Protein 1VCD (pdb70)

Sequence (252 aa):
MELGAGGVVFNAKREVLLLRDRMGFWVFPKGHPEPGESLEEAAVREVWEETGVRAEVLLPLYPTRYVNPKGVEREVHWFLMRGEGAPRLEEGMTGAGWFSPEEARALLAFPEDLGLLEVALERLPLMELGAGGVVFNAKREVLLLRDRMGFWVFPKGHPEPGESLEEAAVREVWEETGVRAEVLLPLYPTRYVNPKGVEREVHWFLMRGEGAPRLEEGMTGAGWFSPEEARALLAFPEDLGLLEVALERLPL

InterPro domains:
  IPR000086 NUDIX hydrolase domain [PF00293] (4-108)
  IPR000086 NUDIX hydrolase domain [PS51462] (1-121)
  IPR015797 NUDIX hydrolase-like domain superfamily [SSF55811] (3-123)
  IPR020084 NUDIX hydrolase, conserved site [PS00893] (31-52)
  IPR020476 NUDIX hydrolase [PR00502] (26-40)
  IPR020476 NUDIX hydrolase [PR00502] (40-55)
  IPR051325 Nudix hydrolase domain-containing protein [PTHR21340] (2-120)

Structure (mmCIF, N/CA/C/O backbone):
data_1VCD
#
_entry.id   1VCD
#
_cell.length_a   49.559
_cell.length_b   52.324
_cell.length_c   114.009
_cell.angle_alpha   90.00
_cell.angle_beta   90.00
_cell.angle_gamma   90.00
#
_symmetry.space_group_name_H-M   'P 21 21 21'
#
loop_
_entity.id
_entity.type
_entity.pdbx_description
1 polymer Ndx1
2 non-polymer 'SULFATE ION'
3 non-polymer GLYCEROL
4 water water
#
loop_
_atom_site.group_PDB
_atom_site.id
_atom_site.type_symbol
_atom_site.label_atom_id
_atom_site.label_alt_id
_atom_site.label_comp_id
_atom_site.label_asym_id
_atom_site.label_entity_id
_atom_site.label_seq_id
_atom_site.pdbx_PDB_ins_code
_atom_site.Cartn_x
_atom_site.Cartn_y
_atom_site.Cartn_z
_atom_site.occupancy
_atom_site.B_iso_or_equiv
_atom_site.auth_seq_id
_atom_site.auth_comp_id
_atom_site.auth_asym_id
_atom_site.auth_atom_id
_atom_site.pdbx_PDB_model_num
ATOM 1 N N . MET A 1 1 ? 56.809 54.570 81.532 1.00 47.38 1 MET A N 1
ATOM 2 C CA . MET A 1 1 ? 56.010 54.027 80.384 1.00 46.69 1 MET A CA 1
ATOM 3 C C . MET A 1 1 ? 54.931 55.040 79.998 1.00 44.23 1 MET A C 1
ATOM 4 O O . MET A 1 1 ? 54.478 55.820 80.832 1.00 44.58 1 MET A O 1
ATOM 9 N N . GLU A 1 2 ? 54.524 55.028 78.734 1.00 40.95 2 GLU A N 1
ATOM 10 C CA . GLU A 1 2 ? 53.498 55.951 78.254 1.00 37.66 2 GLU A CA 1
ATOM 11 C C . GLU A 1 2 ? 52.169 55.228 78.030 1.00 34.36 2 GLU A C 1
ATOM 12 O O . GLU A 1 2 ? 52.068 54.366 77.157 1.00 33.50 2 GLU A O 1
ATOM 18 N N . LEU A 1 3 ? 51.151 55.582 78.808 1.00 29.49 3 LEU A N 1
ATOM 19 C CA . LEU A 1 3 ? 49.847 54.945 78.665 1.00 26.20 3 LEU A CA 1
ATOM 20 C C . LEU A 1 3 ? 49.192 55.308 77.345 1.00 24.34 3 LEU A C 1
ATOM 21 O O . LEU A 1 3 ? 49.510 56.330 76.733 1.00 24.21 3 LEU A O 1
ATOM 26 N N . GLY A 1 4 ? 48.282 54.445 76.907 1.00 20.07 4 GLY A N 1
ATOM 27 C CA . GLY A 1 4 ? 47.544 54.678 75.681 1.00 17.66 4 GLY A CA 1
ATOM 28 C C . GLY A 1 4 ? 46.120 54.217 75.935 1.00 14.90 4 GLY A C 1
ATOM 29 O O . GLY A 1 4 ? 45.881 53.473 76.883 1.00 14.79 4 GLY A O 1
ATOM 30 N N . ALA A 1 5 ? 45.179 54.666 75.110 1.00 14.39 5 ALA A N 1
ATOM 31 C CA . ALA A 1 5 ? 43.778 54.281 75.253 1.00 15.56 5 ALA A CA 1
ATOM 32 C C . ALA A 1 5 ? 43.250 53.955 73.863 1.00 16.46 5 ALA A C 1
ATOM 33 O O . ALA A 1 5 ? 43.395 54.752 72.935 1.00 17.44 5 ALA A O 1
ATOM 35 N N . GLY A 1 6 ? 42.639 52.785 73.716 1.00 15.73 6 GLY A N 1
ATOM 36 C CA . GLY A 1 6 ? 42.127 52.409 72.412 1.00 16.93 6 GLY A CA 1
ATOM 37 C C . GLY A 1 6 ? 40.740 51.811 72.467 1.00 13.65 6 GLY A C 1
ATOM 38 O O . GLY A 1 6 ? 40.241 51.455 73.536 1.00 13.52 6 GLY A O 1
ATOM 39 N N . GLY A 1 7 ? 40.113 51.692 71.305 1.00 13.37 7 GLY A N 1
ATOM 40 C CA . GLY A 1 7 ? 38.782 51.134 71.287 1.00 14.01 7 GLY A CA 1
ATOM 41 C C . GLY A 1 7 ? 38.486 50.068 70.252 1.00 13.25 7 GLY A C 1
ATOM 42 O O . GLY A 1 7 ? 38.923 50.142 69.098 1.00 14.21 7 GLY A O 1
ATOM 43 N N . VAL A 1 8 ? 37.762 49.046 70.690 1.00 12.84 8 VAL A N 1
ATOM 44 C CA . VAL A 1 8 ? 37.304 47.993 69.787 1.00 12.72 8 VAL A CA 1
ATOM 45 C C . VAL A 1 8 ? 35.832 48.395 69.729 1.00 14.49 8 VAL A C 1
ATOM 46 O O . VAL A 1 8 ? 35.040 48.098 70.641 1.00 14.50 8 VAL A O 1
ATOM 50 N N . VAL A 1 9 ? 35.497 49.116 68.665 1.00 13.84 9 VAL A N 1
ATOM 51 C CA . VAL A 1 9 ? 34.167 49.674 68.461 1.00 14.32 9 VAL A CA 1
ATOM 52 C C . VAL A 1 9 ? 33.263 48.832 67.573 1.00 13.75 9 VAL A C 1
ATOM 53 O O . VAL A 1 9 ? 33.643 48.487 66.458 1.00 13.16 9 VAL A O 1
ATOM 57 N N . PHE A 1 10 ? 32.066 48.524 68.072 1.00 15.14 10 PHE A N 1
ATOM 58 C CA . PHE A 1 10 ? 31.082 47.733 67.317 1.00 15.17 10 PHE A CA 1
ATOM 59 C C . PHE A 1 10 ? 29.793 48.527 67.093 1.00 16.88 10 PHE A C 1
ATOM 60 O O . PHE A 1 10 ? 29.373 49.292 67.968 1.00 15.14 10 PHE A O 1
ATOM 68 N N . ASN A 1 11 ? 29.158 48.334 65.938 1.00 16.38 11 ASN A N 1
ATOM 69 C CA . ASN A 1 11 ? 27.895 49.017 65.683 1.00 18.70 11 ASN A CA 1
ATOM 70 C C . ASN A 1 11 ? 26.732 48.071 65.993 1.00 19.75 11 ASN A C 1
ATOM 71 O O . ASN A 1 11 ? 26.942 46.963 66.498 1.00 18.82 11 ASN A O 1
ATOM 76 N N . ALA A 1 12 ? 25.511 48.506 65.707 1.00 21.15 12 ALA A N 1
ATOM 77 C CA . ALA A 1 12 ? 24.327 47.698 65.992 1.00 24.36 12 ALA A CA 1
ATOM 78 C C . ALA A 1 12 ? 24.228 46.408 65.183 1.00 25.55 12 ALA A C 1
ATOM 79 O O . ALA A 1 12 ? 23.458 45.511 65.533 1.00 27.54 12 ALA A O 1
ATOM 81 N N . LYS A 1 13 ? 25.007 46.308 64.111 1.00 23.88 13 LYS A N 1
ATOM 82 C CA . LYS A 1 13 ? 24.989 45.118 63.262 1.00 24.95 13 LYS A CA 1
ATOM 83 C C . LYS A 1 13 ? 26.113 44.162 63.656 1.00 23.88 13 LYS A C 1
ATOM 84 O O . LYS A 1 13 ? 26.419 43.200 62.949 1.00 24.28 13 LYS A O 1
ATOM 90 N N . ARG A 1 14 ? 26.722 44.443 64.802 1.00 22.78 14 ARG A N 1
ATOM 91 C CA . ARG A 1 14 ? 27.810 43.645 65.337 1.00 21.04 14 ARG A CA 1
ATOM 92 C C . ARG A 1 14 ? 29.024 43.617 64.403 1.00 20.07 14 ARG A C 1
ATOM 93 O O . ARG A 1 14 ? 29.682 42.590 64.242 1.00 20.05 14 ARG A O 1
ATOM 101 N N . GLU A 1 15 ? 29.306 44.761 63.786 1.00 16.80 15 GLU A N 1
ATOM 102 C CA . GLU A 1 15 ? 30.460 44.911 62.902 1.00 14.45 15 GLU A CA 1
ATOM 103 C C . GLU A 1 15 ? 31.480 45.767 63.657 1.00 14.35 15 GLU A C 1
ATOM 104 O O . GLU A 1 15 ? 31.095 46.649 64.427 1.00 14.76 15 GLU A O 1
ATOM 110 N N . VAL A 1 16 ? 32.765 45.503 63.438 1.00 13.40 16 VAL A N 1
ATOM 111 C CA . VAL A 1 16 ? 33.826 46.237 64.130 1.00 14.38 16 VAL A CA 1
ATOM 112 C C . VAL A 1 16 ? 34.494 47.305 63.253 1.00 13.88 16 VAL A C 1
ATOM 113 O O . VAL A 1 16 ? 34.636 47.139 62.042 1.00 14.07 16 VAL A O 1
ATOM 117 N N . LEU A 1 17 ? 34.902 48.400 63.893 1.00 13.67 17 LEU A N 1
ATOM 118 C CA . LEU A 1 17 ? 35.541 49.530 63.225 1.00 14.50 17 LEU A CA 1
ATOM 119 C C . LEU A 1 17 ? 37.053 49.376 63.106 1.00 13.88 17 LEU A C 1
ATOM 120 O O . LEU A 1 17 ? 37.751 49.296 64.114 1.00 15.03 17 LEU A O 1
ATOM 125 N N . LEU A 1 18 ? 37.558 49.329 61.874 1.00 12.85 18 LEU A N 1
ATOM 126 C CA . LEU A 1 18 ? 38.997 49.203 61.649 1.00 14.75 18 LEU A CA 1
ATOM 127 C C . LEU A 1 18 ? 39.507 50.329 60.764 1.00 15.54 18 LEU A C 1
ATOM 128 O O . LEU A 1 18 ? 38.760 50.887 59.954 1.00 15.39 18 LEU A O 1
ATOM 133 N N . LEU A 1 19 ? 40.785 50.654 60.930 1.00 16.21 19 LEU A N 1
ATOM 134 C CA . LEU A 1 19 ? 41.442 51.689 60.139 1.00 17.65 19 LEU A CA 1
ATOM 135 C C . LEU A 1 19 ? 42.708 51.094 59.535 1.00 17.77 19 LEU A C 1
ATOM 136 O O . LEU A 1 19 ? 43.292 50.171 60.091 1.00 18.29 19 LEU A O 1
ATOM 141 N N . ARG A 1 20 ? 43.138 51.633 58.401 1.00 18.03 20 ARG A N 1
ATOM 142 C CA . ARG A 1 20 ? 44.351 51.155 57.746 1.00 19.18 20 ARG A CA 1
ATOM 143 C C . ARG A 1 20 ? 45.362 52.296 57.845 1.00 21.67 20 ARG A C 1
ATOM 144 O O . ARG A 1 20 ? 45.108 53.386 57.337 1.00 22.55 20 ARG A O 1
ATOM 152 N N . ASP A 1 21 ? 46.496 52.055 58.499 1.00 24.12 21 ASP A N 1
ATOM 153 C CA . ASP A 1 21 ? 47.506 53.103 58.660 1.00 27.09 21 ASP A CA 1
ATOM 154 C C . ASP A 1 21 ? 48.299 53.420 57.396 1.00 28.13 21 ASP A C 1
ATOM 155 O O . ASP A 1 21 ? 48.082 52.822 56.342 1.00 27.75 21 ASP A O 1
ATOM 160 N N . ARG A 1 22 ? 49.217 54.375 57.509 1.00 30.55 22 ARG A N 1
ATOM 161 C CA . ARG A 1 22 ? 50.041 54.782 56.377 1.00 33.31 22 ARG A CA 1
ATOM 162 C C . ARG A 1 22 ? 50.875 53.619 55.847 1.00 33.20 22 ARG A C 1
ATOM 163 O O . ARG A 1 22 ? 51.278 53.616 54.682 1.00 34.21 22 ARG A O 1
ATOM 171 N N . MET A 1 23 ? 51.128 52.631 56.701 1.00 33.16 23 MET A N 1
ATOM 172 C CA . MET A 1 23 ? 51.910 51.468 56.304 1.00 32.87 23 MET A CA 1
ATOM 173 C C . MET A 1 23 ? 51.056 50.376 55.670 1.00 31.54 23 MET A C 1
ATOM 174 O O . MET A 1 23 ? 51.577 49.342 55.247 1.00 31.87 23 MET A O 1
ATOM 179 N N . GLY A 1 24 ? 49.746 50.599 55.614 1.00 29.03 24 GLY A N 1
ATOM 180 C CA . GLY A 1 24 ? 48.858 49.616 55.014 1.00 26.10 24 GLY A CA 1
ATOM 181 C C . GLY A 1 24 ? 48.406 48.511 55.952 1.00 24.25 24 GLY A C 1
ATOM 182 O O . GLY A 1 24 ? 47.951 47.457 55.501 1.00 24.89 24 GLY A O 1
ATOM 183 N N . PHE A 1 25 ? 48.529 48.740 57.256 1.00 23.64 25 PHE A N 1
ATOM 184 C CA . PHE A 1 25 ? 48.118 47.743 58.242 1.00 23.34 25 PHE A CA 1
ATOM 185 C C . PHE A 1 25 ? 46.761 48.080 58.861 1.00 20.46 25 PHE A C 1
ATOM 186 O O . PHE A 1 25 ? 46.531 49.215 59.281 1.00 20.86 25 PHE A O 1
ATOM 194 N N . TRP A 1 26 ? 45.863 47.101 58.918 1.00 18.21 26 TRP A N 1
ATOM 195 C CA . TRP A 1 26 ? 44.560 47.340 59.529 1.00 16.19 26 TRP A CA 1
ATOM 196 C C . TRP A 1 26 ? 44.714 47.208 61.040 1.00 16.76 26 TRP A C 1
ATOM 197 O O . TRP A 1 26 ? 45.266 46.225 61.534 1.00 16.53 26 TRP A O 1
ATOM 208 N N . VAL A 1 27 ? 44.232 48.213 61.761 1.00 14.98 27 VAL A N 1
ATOM 209 C CA . VAL A 1 27 ? 44.352 48.246 63.212 1.00 16.04 27 VAL A CA 1
ATOM 210 C C . VAL A 1 27 ? 43.133 48.891 63.871 1.00 14.78 27 VAL A C 1
ATOM 211 O O . VAL A 1 27 ? 42.242 49.399 63.191 1.00 15.42 27 VAL A O 1
ATOM 215 N N . PHE A 1 28 ? 43.099 48.855 65.201 1.00 15.10 28 PHE A N 1
ATOM 216 C CA . PHE A 1 28 ? 42.017 49.478 65.959 1.00 15.34 28 PHE A CA 1
ATOM 217 C C . PHE A 1 28 ? 42.487 50.898 66.270 1.00 13.61 28 PHE A C 1
ATOM 218 O O . PHE A 1 28 ? 43.688 51.160 66.337 1.00 16.43 28 PHE A O 1
ATOM 226 N N . PRO A 1 29 ? 41.548 51.829 66.466 1.00 15.06 29 PRO A N 1
ATOM 227 C CA . PRO A 1 29 ? 41.934 53.206 66.775 1.00 15.90 29 PRO A CA 1
ATOM 228 C C . PRO A 1 29 ? 42.433 53.329 68.216 1.00 16.02 29 PRO A C 1
ATOM 229 O O . PRO A 1 29 ? 41.857 52.745 69.137 1.00 16.10 29 PRO A O 1
ATOM 233 N N . LYS A 1 30 ? 43.520 54.072 68.412 1.00 17.74 30 LYS A N 1
ATOM 234 C CA . LYS A 1 30 ? 44.054 54.275 69.753 1.00 19.00 30 LYS A CA 1
ATOM 235 C C . LYS A 1 30 ? 44.840 55.577 69.783 1.00 19.85 30 LYS A C 1
ATOM 236 O O . LYS A 1 30 ? 45.222 56.107 68.736 1.00 21.86 30 LYS A O 1
ATOM 242 N N . GLY A 1 31 ? 45.070 56.089 70.986 1.00 20.74 31 GLY A N 1
ATOM 243 C CA . GLY A 1 31 ? 45.809 57.329 71.124 1.00 23.21 31 GLY A CA 1
ATOM 244 C C . GLY A 1 31 ? 46.338 57.552 72.523 1.00 24.83 31 GLY A C 1
ATOM 245 O O . GLY A 1 31 ? 46.288 56.662 73.374 1.00 25.24 31 GLY A O 1
ATOM 246 N N . HIS A 1 32 ? 46.855 58.754 72.759 1.00 26.03 32 HIS A N 1
ATOM 247 C CA . HIS A 1 32 ? 47.413 59.122 74.056 1.00 27.40 32 HIS A CA 1
ATOM 248 C C . HIS A 1 32 ? 46.403 59.919 74.875 1.00 25.79 32 HIS A C 1
ATOM 249 O O . HIS A 1 32 ? 45.756 60.827 74.356 1.00 25.59 32 HIS A O 1
ATOM 256 N N . PRO A 1 33 ? 46.250 59.587 76.166 1.00 25.39 33 PRO A N 1
ATOM 257 C CA . PRO A 1 33 ? 45.307 60.326 77.010 1.00 25.52 33 PRO A CA 1
ATOM 258 C C . PRO A 1 33 ? 45.911 61.690 77.346 1.00 28.25 33 PRO A C 1
ATOM 259 O O . PRO A 1 33 ? 47.133 61.841 77.364 1.00 28.38 33 PRO A O 1
ATOM 263 N N . GLU A 1 34 ? 45.067 62.683 77.594 1.00 29.26 34 GLU A N 1
ATOM 264 C CA . GLU A 1 34 ? 45.566 64.008 77.944 1.00 32.62 34 GLU A CA 1
ATOM 265 C C . GLU A 1 34 ? 45.696 64.075 79.463 1.00 33.16 34 GLU A C 1
ATOM 266 O O . GLU A 1 34 ? 45.125 63.253 80.179 1.00 33.23 34 GLU A O 1
ATOM 272 N N . PRO A 1 35 ? 46.464 65.046 79.978 1.00 34.87 35 PRO A N 1
ATOM 273 C CA . PRO A 1 35 ? 46.634 65.170 81.429 1.00 34.22 35 PRO A CA 1
ATOM 274 C C . PRO A 1 35 ? 45.311 65.222 82.190 1.00 34.15 35 PRO A C 1
ATOM 275 O O . PRO A 1 35 ? 44.419 66.000 81.850 1.00 35.29 35 PRO A O 1
ATOM 279 N N . GLY A 1 36 ? 45.185 64.382 83.213 1.00 33.40 36 GLY A N 1
ATOM 280 C CA . GLY A 1 36 ? 43.975 64.363 84.017 1.00 32.97 36 GLY A CA 1
ATOM 281 C C . GLY A 1 36 ? 42.757 63.734 83.365 1.00 30.73 36 GLY A C 1
ATOM 282 O O . GLY A 1 36 ? 41.665 63.738 83.932 1.00 31.69 36 GLY A O 1
ATOM 283 N N . GLU A 1 37 ? 42.941 63.191 82.169 1.00 29.69 37 GLU A N 1
ATOM 284 C CA . GLU A 1 37 ? 41.848 62.558 81.440 1.00 26.50 37 GLU A CA 1
ATOM 285 C C . GLU A 1 37 ? 41.770 61.079 81.828 1.00 23.39 37 GLU A C 1
ATOM 286 O O . GLU A 1 37 ? 42.799 60.424 81.969 1.00 24.76 37 GLU A O 1
ATOM 292 N N . SER A 1 38 ? 40.564 60.555 82.028 1.00 22.19 38 SER A N 1
ATOM 293 C CA . SER A 1 38 ? 40.434 59.137 82.360 1.00 20.43 38 SER A CA 1
ATOM 294 C C . SER A 1 38 ? 40.695 58.378 81.060 1.00 19.87 38 SER A C 1
ATOM 295 O O . SER A 1 38 ? 40.558 58.938 79.973 1.00 19.31 38 SER A O 1
ATOM 298 N N . LEU A 1 39 ? 41.077 57.111 81.156 1.00 18.44 39 LEU A N 1
ATOM 299 C CA . LEU A 1 39 ? 41.341 56.364 79.935 1.00 16.97 39 LEU A CA 1
ATOM 300 C C . LEU A 1 39 ? 40.066 56.170 79.125 1.00 15.59 39 LEU A C 1
ATOM 301 O O . LEU A 1 39 ? 40.114 56.127 77.897 1.00 16.56 39 LEU A O 1
ATOM 306 N N . GLU A 1 40 ? 38.928 56.073 79.806 1.00 16.19 40 GLU A N 1
ATOM 307 C CA . GLU A 1 40 ? 37.653 55.905 79.117 1.00 17.92 40 GLU A CA 1
ATOM 308 C C . GLU A 1 40 ? 37.370 57.155 78.284 1.00 19.05 40 GLU A C 1
ATOM 309 O O . GLU A 1 40 ? 36.973 57.066 77.120 1.00 17.96 40 GLU A O 1
ATOM 315 N N . GLU A 1 41 ? 37.583 58.323 78.878 1.00 17.25 41 GLU A N 1
ATOM 316 C CA . GLU A 1 41 ? 37.361 59.574 78.158 1.00 20.84 41 GLU A CA 1
ATOM 317 C C . GLU A 1 41 ? 38.322 59.666 76.979 1.00 17.63 41 GLU A C 1
ATOM 318 O O . GLU A 1 41 ? 37.948 60.105 75.890 1.00 18.57 41 GLU A O 1
ATOM 324 N N . ALA A 1 42 ? 39.565 59.256 77.201 1.00 17.50 42 ALA A N 1
ATOM 325 C CA . ALA A 1 42 ? 40.574 59.297 76.154 1.00 16.31 42 ALA A CA 1
ATOM 326 C C . ALA A 1 42 ? 40.186 58.381 74.993 1.00 17.37 42 ALA A C 1
ATOM 327 O O . ALA A 1 42 ? 40.378 58.730 73.827 1.00 16.38 42 ALA A O 1
ATOM 329 N N . ALA A 1 43 ? 39.639 57.211 75.314 1.00 16.29 43 ALA A N 1
ATOM 330 C CA . ALA A 1 43 ? 39.236 56.259 74.277 1.00 16.91 43 ALA A CA 1
ATOM 331 C C . ALA A 1 43 ? 38.156 56.863 73.380 1.00 16.79 43 ALA A C 1
A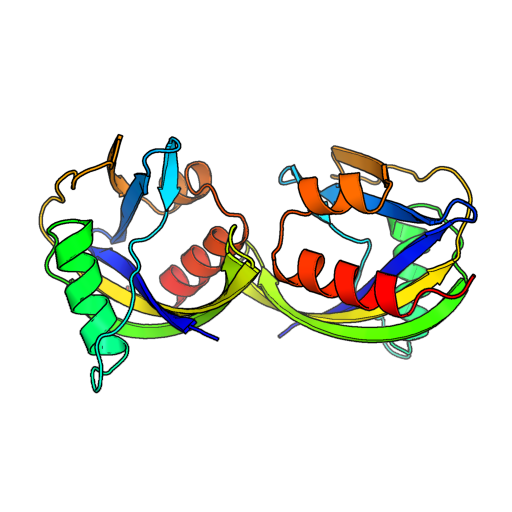TOM 332 O O . ALA A 1 43 ? 38.238 56.778 72.152 1.00 16.58 43 ALA A O 1
ATOM 334 N N . VAL A 1 44 ? 37.148 57.471 73.999 1.00 15.86 44 VAL A N 1
ATOM 335 C CA . VAL A 1 44 ? 36.059 58.109 73.265 1.00 18.21 44 VAL A CA 1
ATOM 336 C C . VAL A 1 44 ? 36.615 59.203 72.350 1.00 18.22 44 VAL A C 1
ATOM 337 O O . VAL A 1 44 ? 36.305 59.254 71.157 1.00 17.10 44 VAL A O 1
ATOM 341 N N . ARG A 1 45 ? 37.450 60.069 72.912 1.00 18.30 45 ARG A N 1
ATOM 342 C CA . ARG A 1 45 ? 38.034 61.162 72.145 1.00 19.69 45 ARG A CA 1
ATOM 343 C C . ARG A 1 45 ? 38.937 60.681 71.008 1.00 19.59 45 ARG A C 1
ATOM 344 O O . ARG A 1 45 ? 38.831 61.171 69.880 1.00 20.96 45 ARG A O 1
ATOM 352 N N . GLU A 1 46 ? 39.819 59.724 71.292 1.00 19.22 46 GLU A N 1
ATOM 353 C CA . GLU A 1 46 ? 40.716 59.214 70.262 1.00 19.81 46 GLU A CA 1
ATOM 354 C C . GLU A 1 46 ? 39.958 58.527 69.129 1.00 18.52 46 GLU A C 1
ATOM 355 O O . GLU A 1 46 ? 40.347 58.639 67.965 1.00 19.25 46 GLU A O 1
ATOM 361 N N . VAL A 1 47 ? 38.878 57.821 69.454 1.00 18.39 47 VAL A N 1
ATOM 362 C CA . VAL A 1 47 ? 38.105 57.166 68.405 1.00 17.90 47 VAL A CA 1
ATOM 363 C C . VAL A 1 47 ? 37.535 58.254 67.489 1.00 20.51 47 VAL A C 1
ATOM 364 O O . VAL A 1 47 ? 37.595 58.141 66.264 1.00 21.45 47 VAL A O 1
ATOM 368 N N . TRP A 1 48 ? 37.008 59.320 68.081 1.00 20.40 48 TRP A N 1
ATOM 369 C CA . TRP A 1 48 ? 36.459 60.412 67.285 1.00 23.51 48 TRP A CA 1
ATOM 370 C C . TRP A 1 48 ? 37.546 61.046 66.416 1.00 23.99 48 TRP A C 1
ATOM 371 O O . TRP A 1 48 ? 37.358 61.244 65.211 1.00 24.18 48 TRP A O 1
ATOM 382 N N . GLU A 1 49 ? 38.687 61.347 67.025 1.00 23.29 49 GLU A N 1
ATOM 383 C CA . GLU A 1 49 ? 39.798 61.962 66.304 1.00 25.21 49 GLU A CA 1
ATOM 384 C C . GLU A 1 49 ? 40.424 61.082 65.218 1.00 26.10 49 GLU A C 1
ATOM 385 O O . GLU A 1 49 ? 40.841 61.579 64.173 1.00 27.26 49 GLU A O 1
ATOM 391 N N . GLU A 1 50 ? 40.485 59.778 65.464 1.00 24.67 50 GLU A N 1
ATOM 392 C CA . GLU A 1 50 ? 41.098 58.846 64.521 1.00 24.43 50 GLU A CA 1
ATOM 393 C C . GLU A 1 50 ? 40.183 58.276 63.440 1.00 24.20 50 GLU A C 1
ATOM 394 O O . GLU A 1 50 ? 40.669 57.841 62.393 1.00 23.71 50 GLU A O 1
ATOM 400 N N . THR A 1 51 ? 38.875 58.278 63.680 1.00 23.13 51 THR A N 1
ATOM 401 C CA . THR A 1 51 ? 37.938 57.701 62.716 1.00 23.81 51 THR A CA 1
ATOM 402 C C . THR A 1 51 ? 36.721 58.555 62.373 1.00 23.88 51 THR A C 1
ATOM 403 O O . THR A 1 51 ? 36.010 58.265 61.408 1.00 24.17 51 THR A O 1
ATOM 407 N N . GLY A 1 52 ? 36.465 59.587 63.168 1.00 23.60 52 GLY A N 1
ATOM 408 C CA . GLY A 1 52 ? 35.317 60.436 62.916 1.00 23.05 52 GLY A CA 1
ATOM 409 C C . GLY A 1 52 ? 34.016 59.788 63.357 1.00 23.52 52 GLY A C 1
ATOM 410 O O . GLY A 1 52 ? 32.931 60.225 62.976 1.00 23.75 52 GLY A O 1
ATOM 411 N N . VAL A 1 53 ? 34.124 58.739 64.168 1.00 21.18 53 VAL A N 1
ATOM 412 C CA . VAL A 1 53 ? 32.959 58.022 64.671 1.00 19.91 53 VAL A CA 1
ATOM 413 C C . VAL A 1 53 ? 32.715 58.354 66.143 1.00 21.94 53 VAL A C 1
ATOM 414 O O . VAL A 1 53 ? 33.651 58.364 66.947 1.00 21.08 53 VAL A O 1
ATOM 418 N N . ARG A 1 54 ? 31.459 58.636 66.482 1.00 21.06 54 ARG A N 1
ATOM 419 C CA . ARG A 1 54 ? 31.070 58.927 67.863 1.00 23.51 54 ARG A CA 1
ATOM 420 C C . ARG A 1 54 ? 30.795 57.587 68.534 1.00 23.13 54 ARG A C 1
ATOM 421 O O . ARG A 1 54 ? 29.925 56.836 68.091 1.00 22.80 54 ARG A O 1
ATOM 429 N N . ALA A 1 55 ? 31.521 57.288 69.605 1.00 21.71 55 ALA A N 1
ATOM 430 C CA . ALA A 1 55 ? 31.348 56.018 70.297 1.00 21.71 55 ALA A CA 1
ATOM 431 C C . ALA A 1 55 ? 31.346 56.192 71.808 1.00 20.94 55 ALA A C 1
ATOM 432 O O . ALA A 1 55 ? 31.858 57.184 72.328 1.00 22.48 55 ALA A O 1
ATOM 434 N N . GLU A 1 56 ? 30.787 55.211 72.506 1.00 20.88 56 GLU A N 1
ATOM 435 C CA . GLU A 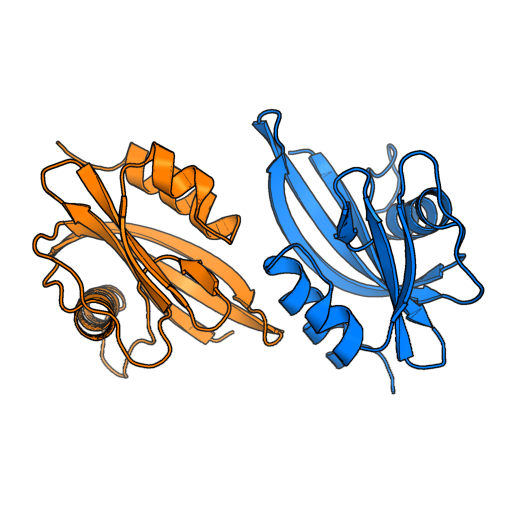1 56 ? 30.728 55.236 73.962 1.00 23.58 56 GLU A CA 1
ATOM 436 C C . GLU A 1 56 ? 31.277 53.930 74.525 1.00 23.00 56 GLU A C 1
ATOM 437 O O . GLU A 1 56 ? 31.128 52.862 73.923 1.00 21.93 56 GLU A O 1
ATOM 443 N N . VAL A 1 57 ? 31.919 54.020 75.683 1.00 21.47 57 VAL A N 1
ATOM 444 C CA . VAL A 1 57 ? 32.490 52.843 76.324 1.00 19.36 57 VAL A CA 1
ATOM 445 C C . VAL A 1 57 ? 31.414 51.961 76.961 1.00 20.95 57 VAL A C 1
ATOM 446 O O . VAL A 1 57 ? 30.559 52.437 77.714 1.00 20.72 57 VAL A O 1
ATOM 450 N N . LEU A 1 58 ? 31.447 50.671 76.646 1.00 19.16 58 LEU A N 1
ATOM 451 C CA . LEU A 1 58 ? 30.498 49.734 77.226 1.00 19.14 58 LEU A CA 1
ATOM 452 C C . LEU A 1 58 ? 31.152 49.021 78.400 1.00 19.81 58 LEU A C 1
A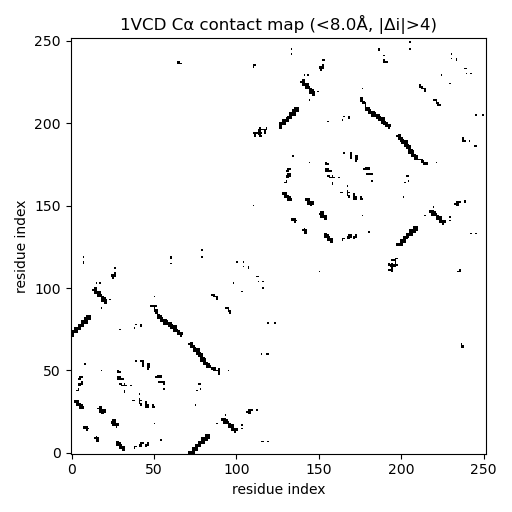TOM 453 O O . LEU A 1 58 ? 30.595 48.962 79.495 1.00 18.49 58 LEU A O 1
ATOM 458 N N . LEU A 1 59 ? 32.346 48.486 78.166 1.00 18.04 59 LEU A N 1
ATOM 459 C CA . LEU A 1 59 ? 33.065 47.752 79.201 1.00 18.46 59 LEU A CA 1
ATOM 460 C C . LEU A 1 59 ? 34.557 47.778 78.931 1.00 16.28 59 LEU A C 1
ATOM 461 O O . LEU A 1 59 ? 34.986 48.031 77.810 1.00 16.90 59 LEU A O 1
ATOM 466 N N . PRO A 1 60 ? 35.370 47.512 79.963 1.00 16.06 60 PRO A N 1
ATOM 467 C CA . PRO A 1 60 ? 36.824 47.500 79.783 1.00 15.32 60 PRO A CA 1
ATOM 468 C C . PRO A 1 60 ? 37.236 46.127 79.242 1.00 16.59 60 PRO A C 1
ATOM 469 O O . PRO A 1 60 ? 36.562 45.132 79.498 1.00 16.45 60 PRO A O 1
ATOM 473 N N . LEU A 1 61 ? 38.315 46.075 78.472 1.00 15.22 61 LEU A N 1
ATOM 474 C CA . LEU A 1 61 ? 38.805 44.793 77.976 1.00 14.29 61 LEU A CA 1
ATOM 475 C C . LEU A 1 61 ? 40.045 44.487 78.819 1.00 16.45 61 LEU A C 1
ATOM 476 O O . LEU A 1 61 ? 39.924 44.027 79.960 1.00 19.00 61 LEU A O 1
ATOM 481 N N . TYR A 1 62 ? 41.229 44.743 78.273 1.00 16.43 62 TYR A N 1
ATOM 482 C CA . TYR A 1 62 ? 42.476 44.539 79.011 1.00 15.06 62 TYR A CA 1
ATOM 483 C C . TYR A 1 62 ? 43.585 45.312 78.322 1.00 16.15 62 TYR A C 1
ATOM 484 O O . TYR A 1 62 ? 43.430 45.755 77.188 1.00 16.17 62 TYR A O 1
ATOM 493 N N . PRO A 1 63 ? 44.723 45.494 79.005 1.00 17.48 63 PRO A N 1
ATOM 494 C CA . PRO A 1 63 ? 45.818 46.237 78.383 1.00 17.58 63 PRO A CA 1
ATOM 495 C C . PRO A 1 63 ? 46.826 45.377 77.639 1.00 17.65 63 PRO A C 1
ATOM 496 O O . PRO A 1 63 ? 47.008 44.197 77.946 1.00 16.68 63 PRO A O 1
ATOM 500 N N . THR A 1 64 ? 47.467 45.983 76.646 1.00 16.97 64 THR A N 1
ATOM 501 C CA . THR A 1 64 ? 48.506 45.313 75.877 1.00 17.64 64 THR A CA 1
ATOM 502 C C . THR A 1 64 ? 49.749 46.174 76.049 1.00 19.62 64 THR A C 1
ATOM 503 O O . THR A 1 64 ? 49.642 47.375 76.291 1.00 17.98 64 THR A O 1
ATOM 507 N N . ARG A 1 65 ? 50.924 45.563 75.946 1.00 19.02 65 ARG A N 1
ATOM 508 C CA . ARG A 1 65 ? 52.171 46.306 76.110 1.00 22.63 65 ARG A CA 1
ATOM 509 C C . ARG A 1 65 ? 53.151 45.994 74.995 1.00 24.65 65 ARG A C 1
ATOM 510 O O . ARG A 1 65 ? 53.132 44.906 74.424 1.00 24.43 65 ARG A O 1
ATOM 518 N N . TYR A 1 66 ? 54.012 46.959 74.697 1.00 25.25 66 TYR A N 1
ATOM 519 C CA . TYR A 1 66 ? 55.032 46.794 73.671 1.00 26.61 66 TYR A CA 1
ATOM 520 C C . TYR A 1 66 ? 55.995 47.970 73.731 1.00 27.27 66 TYR A C 1
ATOM 521 O O . TYR A 1 66 ? 55.772 48.928 74.468 1.00 24.70 66 TYR A O 1
ATOM 530 N N . VAL A 1 67 ? 57.069 47.885 72.955 1.00 28.94 67 VAL A N 1
ATOM 531 C CA . VAL A 1 67 ? 58.073 48.939 72.904 1.00 32.03 67 VAL A CA 1
ATOM 532 C C . VAL A 1 67 ? 58.002 49.549 71.511 1.00 35.72 67 VAL A C 1
ATOM 533 O O . VAL A 1 67 ? 58.173 48.845 70.517 1.00 35.69 67 VAL A O 1
ATOM 537 N N . ASN A 1 68 ? 57.741 50.851 71.433 1.00 39.85 68 ASN A N 1
ATOM 538 C CA . ASN A 1 68 ? 57.641 51.509 70.135 1.00 44.55 68 ASN A CA 1
ATOM 539 C C . ASN A 1 68 ? 58.985 51.547 69.419 1.00 47.08 68 ASN A C 1
ATOM 540 O O . ASN A 1 68 ? 60.030 51.293 70.023 1.00 46.77 68 ASN A O 1
ATOM 545 N N . PRO A 1 69 ? 58.971 51.863 68.114 1.00 49.68 69 PRO A N 1
ATOM 546 C CA . PRO A 1 69 ? 60.181 51.941 67.291 1.00 51.29 69 PRO A CA 1
ATOM 547 C C . PRO A 1 69 ? 61.230 52.912 67.827 1.00 52.84 69 PRO A C 1
ATOM 548 O O . PRO A 1 69 ? 62.348 52.965 67.314 1.00 53.83 69 PRO A O 1
ATOM 552 N N . LYS A 1 70 ? 60.875 53.679 68.853 1.00 53.50 70 LYS A N 1
ATOM 553 C CA . LYS A 1 70 ? 61.808 54.642 69.424 1.00 53.96 70 LYS A CA 1
ATOM 554 C C . LYS A 1 70 ? 62.323 54.200 70.791 1.00 53.02 70 LYS A C 1
ATOM 555 O O . LYS A 1 70 ? 63.003 54.959 71.482 1.00 53.39 70 LYS A O 1
ATOM 561 N N . GLY A 1 71 ? 61.988 52.972 71.179 1.00 51.97 71 GLY A N 1
ATOM 562 C CA . GLY A 1 71 ? 62.447 52.442 72.452 1.00 49.33 71 GLY A CA 1
ATOM 563 C C . GLY A 1 71 ? 61.579 52.739 73.661 1.00 47.73 71 GLY A C 1
ATOM 564 O O . GLY A 1 71 ? 61.928 52.364 74.782 1.00 47.59 71 GLY A O 1
ATOM 565 N N . VAL A 1 72 ? 60.447 53.402 73.449 1.00 45.98 72 VAL A N 1
ATOM 566 C CA . VAL A 1 72 ? 59.559 53.735 74.557 1.00 43.46 72 VAL A CA 1
ATOM 567 C C . VAL A 1 72 ? 58.535 52.636 74.823 1.00 40.93 72 VAL A C 1
ATOM 568 O O . VAL A 1 72 ? 57.919 52.108 73.897 1.00 40.00 72 VAL A O 1
ATOM 572 N N . GLU A 1 73 ? 58.364 52.300 76.097 1.00 38.91 73 GLU A N 1
ATOM 573 C CA . GLU A 1 73 ? 57.410 51.276 76.500 1.00 36.37 73 GLU A CA 1
ATOM 574 C C . GLU A 1 73 ? 56.008 51.865 76.500 1.00 33.72 73 GLU A C 1
ATOM 575 O O . GLU A 1 73 ? 55.783 52.955 77.023 1.00 32.43 73 GLU A O 1
ATOM 581 N N . ARG A 1 74 ? 55.069 51.135 75.911 1.00 28.47 74 ARG A N 1
ATOM 582 C CA . ARG A 1 74 ? 53.687 51.580 75.849 1.00 27.46 74 ARG A CA 1
ATOM 583 C C . ARG A 1 74 ? 52.780 50.512 76.443 1.00 24.99 74 ARG A C 1
ATOM 584 O O . ARG A 1 74 ? 53.030 49.313 76.296 1.00 23.76 74 ARG A O 1
ATOM 592 N N . GLU A 1 75 ? 51.738 50.960 77.131 1.00 22.35 75 GLU A N 1
ATOM 593 C CA . GLU A 1 75 ? 50.746 50.067 77.720 1.00 20.56 75 GLU A CA 1
ATOM 594 C C . GLU A 1 75 ? 49.417 50.671 77.299 1.00 21.04 75 GLU A C 1
ATOM 595 O O . GLU A 1 75 ? 48.981 51.692 77.841 1.00 20.15 75 GLU A O 1
ATOM 601 N N . VAL A 1 76 ? 48.781 50.049 76.317 1.00 18.16 76 VAL A N 1
ATOM 602 C CA . VAL A 1 76 ? 47.520 50.556 75.802 1.00 16.66 76 VAL A CA 1
ATOM 603 C C . VAL A 1 76 ? 46.344 49.853 76.459 1.00 17.42 76 VAL A C 1
ATOM 604 O O . VAL A 1 76 ? 46.258 48.626 76.441 1.00 16.07 76 VAL A O 1
ATOM 608 N N . HIS A 1 77 ? 45.448 50.630 77.061 1.00 15.43 77 HIS A N 1
ATOM 609 C CA . HIS A 1 77 ? 44.278 50.047 77.696 1.00 15.76 77 HIS A CA 1
ATOM 610 C C . HIS A 1 77 ? 43.139 50.100 76.697 1.00 15.50 77 HIS A C 1
ATOM 611 O O . HIS A 1 77 ? 42.812 51.163 76.159 1.00 14.41 77 HIS A O 1
ATOM 618 N N . TRP A 1 78 ? 42.554 48.934 76.452 1.00 14.68 78 TRP A N 1
ATOM 619 C CA . TRP A 1 78 ? 41.474 48.782 75.490 1.00 14.35 78 TRP A CA 1
ATOM 620 C C . TRP A 1 78 ? 40.084 48.726 76.099 1.00 12.88 78 TRP A C 1
ATOM 621 O O . TRP A 1 78 ? 39.882 48.170 77.184 1.00 13.99 78 TRP A O 1
ATOM 632 N N . PHE A 1 79 ? 39.130 49.295 75.370 1.00 12.47 79 PHE A N 1
ATOM 633 C CA . PHE A 1 79 ? 37.741 49.348 75.800 1.00 14.65 79 PHE A CA 1
ATOM 634 C C . PHE A 1 79 ? 36.791 48.868 74.714 1.00 13.88 79 PHE A C 1
ATOM 635 O O . PHE A 1 79 ? 36.995 49.133 73.525 1.00 15.97 79 PHE A O 1
ATOM 643 N N . LEU A 1 80 ? 35.760 48.137 75.127 1.00 14.11 80 LEU A N 1
ATOM 644 C CA . LEU A 1 80 ? 34.742 47.668 74.198 1.00 13.94 80 LEU A CA 1
ATOM 645 C C . LEU A 1 80 ? 33.799 48.861 74.084 1.00 14.07 80 LEU A C 1
ATOM 646 O O . LEU A 1 80 ? 33.349 49.397 75.104 1.00 14.32 80 LEU A O 1
ATOM 651 N N . MET A 1 81 ? 33.497 49.273 72.859 1.00 12.58 81 MET A N 1
ATOM 652 C CA . MET A 1 81 ? 32.647 50.437 72.663 1.00 15.38 81 MET A CA 1
ATOM 653 C C . MET A 1 81 ? 31.550 50.197 71.640 1.00 16.53 81 MET A C 1
ATOM 654 O O . MET A 1 81 ? 31.651 49.299 70.806 1.00 14.41 81 MET A O 1
ATOM 659 N N . ARG A 1 82 ? 30.491 50.995 71.715 1.00 17.67 82 ARG A N 1
ATOM 660 C CA . ARG A 1 82 ? 29.416 50.891 70.737 1.00 19.89 82 ARG A CA 1
ATOM 661 C C . ARG A 1 82 ? 29.455 52.207 69.964 1.00 21.58 82 ARG A C 1
ATOM 662 O O . ARG A 1 82 ? 29.565 53.285 70.557 1.00 21.50 82 ARG A O 1
ATOM 670 N N . GLY A 1 83 ? 29.399 52.116 68.641 1.00 20.24 83 GLY A N 1
ATOM 671 C CA . GLY A 1 83 ? 29.435 53.312 67.822 1.00 23.30 83 GLY A CA 1
ATOM 672 C C . GLY A 1 83 ? 28.505 53.178 66.635 1.00 23.82 83 GLY A C 1
ATOM 673 O O . GLY A 1 83 ? 27.999 52.092 66.353 1.00 23.81 83 GLY A O 1
ATOM 674 N N . GLU A 1 84 ? 28.277 54.277 65.928 1.00 24.46 84 GLU A N 1
ATOM 675 C CA . GLU A 1 84 ? 27.390 54.237 64.778 1.00 26.90 84 GLU A CA 1
ATOM 676 C C . GLU A 1 84 ? 27.838 55.262 63.743 1.00 26.81 84 GLU A C 1
ATOM 677 O O . GLU A 1 84 ? 28.675 56.112 64.029 1.00 26.88 84 GLU A O 1
ATOM 683 N N . GLY A 1 85 ? 27.287 55.173 62.537 1.00 27.56 85 GLY A N 1
ATOM 684 C CA . GLY A 1 85 ? 27.662 56.106 61.489 1.00 26.94 85 GLY A CA 1
ATOM 685 C C . GLY A 1 85 ? 28.857 55.615 60.692 1.00 27.58 85 GLY A C 1
ATOM 686 O O . GLY A 1 85 ? 29.470 54.605 61.036 1.00 28.66 85 GLY A O 1
ATOM 687 N N . ALA A 1 86 ? 29.197 56.331 59.628 1.00 26.64 86 ALA A N 1
ATOM 688 C CA . ALA A 1 86 ? 30.322 55.951 58.783 1.00 25.59 86 ALA A CA 1
ATOM 689 C C . ALA A 1 86 ? 31.602 56.663 59.199 1.00 25.33 86 ALA A C 1
ATOM 690 O O . ALA A 1 86 ? 31.573 57.814 59.634 1.00 25.19 86 ALA A O 1
ATOM 692 N N . PRO A 1 87 ? 32.750 55.981 59.080 1.00 25.06 87 PRO A N 1
ATOM 693 C CA . PRO A 1 87 ? 34.020 56.600 59.454 1.00 26.00 87 PRO A CA 1
ATOM 694 C C . PRO A 1 87 ? 34.513 57.506 58.334 1.00 29.00 87 PRO A C 1
ATOM 695 O O . PRO A 1 87 ? 33.845 57.668 57.309 1.00 27.30 87 PRO A O 1
ATOM 699 N N . ARG A 1 88 ? 35.686 58.091 58.541 1.00 31.33 88 ARG A N 1
ATOM 700 C CA . ARG A 1 88 ? 36.302 58.965 57.552 1.00 34.53 88 ARG A CA 1
ATOM 701 C C . ARG A 1 88 ? 37.808 58.747 57.633 1.00 34.93 88 ARG A C 1
ATOM 702 O O . ARG A 1 88 ? 38.342 58.474 58.708 1.00 33.70 88 ARG A O 1
ATOM 710 N N . LEU A 1 89 ? 38.492 58.843 56.498 1.00 35.31 89 LEU A N 1
ATOM 711 C CA . LEU A 1 89 ? 39.934 58.648 56.493 1.00 37.24 89 LEU A CA 1
ATOM 712 C C . LEU A 1 89 ? 40.667 59.894 56.963 1.00 38.65 89 LEU A C 1
ATOM 713 O O . LEU A 1 89 ? 40.684 60.914 56.275 1.00 36.67 89 LEU A O 1
ATOM 718 N N . GLU A 1 90 ? 41.263 59.807 58.148 1.00 39.45 90 GLU A N 1
ATOM 719 C CA . GLU A 1 90 ? 42.012 60.927 58.698 1.00 42.01 90 GLU A CA 1
ATOM 720 C C . GLU A 1 90 ? 43.383 60.997 58.038 1.00 42.76 90 GLU A C 1
ATOM 721 O O . GLU A 1 90 ? 43.821 60.043 57.393 1.00 42.40 90 GLU A O 1
ATOM 727 N N . GLU A 1 91 ? 44.055 62.132 58.207 1.00 43.33 91 GLU A N 1
ATOM 728 C CA . GLU A 1 91 ? 45.380 62.350 57.634 1.00 44.50 91 GLU A CA 1
ATOM 729 C C . GLU A 1 91 ? 46.288 61.131 57.784 1.00 42.83 91 GLU A C 1
ATOM 730 O O . GLU A 1 91 ? 46.477 60.619 58.887 1.00 42.64 91 GLU A O 1
ATOM 736 N N . GLY A 1 92 ? 46.848 60.672 56.668 1.00 40.74 92 GLY A N 1
ATOM 737 C CA . GLY A 1 92 ? 47.744 59.531 56.705 1.00 38.48 92 GLY A CA 1
ATOM 738 C C . GLY A 1 92 ? 47.093 58.171 56.532 1.00 36.30 92 GLY A C 1
ATOM 739 O O . GLY A 1 92 ? 47.725 57.242 56.029 1.00 36.79 92 GLY A O 1
ATOM 740 N N . MET A 1 93 ? 45.838 58.042 56.946 1.00 33.79 93 MET A N 1
ATOM 741 C CA . MET A 1 93 ? 45.133 56.768 56.824 1.00 31.64 93 MET A CA 1
ATOM 742 C C . MET A 1 93 ? 44.913 56.388 55.361 1.00 29.20 93 MET A C 1
ATOM 743 O O . MET A 1 93 ? 44.771 57.253 54.500 1.00 28.51 93 MET A O 1
ATOM 748 N N . THR A 1 94 ? 44.884 55.087 55.092 1.00 25.61 94 THR A N 1
ATOM 749 C CA . THR A 1 94 ? 44.702 54.585 53.737 1.00 22.73 94 THR A CA 1
ATOM 750 C C . THR A 1 94 ? 43.452 53.718 53.604 1.00 20.78 94 THR A C 1
ATOM 751 O O . THR A 1 94 ? 43.226 53.086 52.567 1.00 19.95 94 THR A O 1
ATOM 755 N N . GLY A 1 95 ? 42.647 53.697 54.660 1.00 18.65 95 GLY A N 1
ATOM 756 C CA . GLY A 1 95 ? 41.423 52.916 54.647 1.00 17.24 95 GLY A CA 1
ATOM 757 C C . GLY A 1 95 ? 40.686 53.012 55.967 1.00 16.69 95 GLY A C 1
ATOM 758 O O . GLY A 1 95 ? 41.278 53.328 57.004 1.00 16.81 95 GLY A O 1
ATOM 759 N N . ALA A 1 96 ? 39.384 52.748 55.927 1.00 16.33 96 ALA A N 1
ATOM 760 C CA . ALA A 1 96 ? 38.553 52.771 57.123 1.00 14.87 96 ALA A CA 1
ATOM 761 C C . ALA A 1 96 ? 37.235 52.101 56.785 1.00 13.67 96 ALA A C 1
ATOM 762 O O . ALA A 1 96 ? 36.765 52.184 55.647 1.00 14.85 96 ALA A O 1
ATOM 764 N N . GLY A 1 97 ? 36.646 51.423 57.763 1.00 12.80 97 GLY A N 1
ATOM 765 C CA . GLY A 1 97 ? 35.378 50.774 57.507 1.00 13.50 97 GLY A CA 1
ATOM 766 C C . GLY A 1 97 ? 34.880 49.888 58.624 1.00 13.80 97 GLY A C 1
ATOM 767 O O . GLY A 1 97 ? 35.547 49.715 59.644 1.00 13.27 97 GLY A O 1
ATOM 768 N N . TRP A 1 98 ? 33.678 49.353 58.423 1.00 13.50 98 TRP A N 1
ATOM 769 C CA . TRP A 1 98 ? 33.049 48.440 59.370 1.00 13.30 98 TRP A CA 1
ATOM 770 C C . TRP A 1 98 ? 33.223 47.043 58.785 1.00 13.84 98 TRP A C 1
ATOM 771 O O . TRP A 1 98 ? 33.015 46.840 57.591 1.00 12.56 98 TRP A O 1
ATOM 782 N N . PHE A 1 99 ? 33.595 46.091 59.635 1.00 13.54 99 PHE A N 1
ATOM 783 C CA . PHE A 1 99 ? 33.849 44.722 59.195 1.00 14.41 99 PHE A CA 1
ATOM 784 C C . PHE A 1 99 ? 33.213 43.666 60.082 1.00 15.73 99 PHE A C 1
ATOM 785 O O . PHE A 1 99 ? 33.092 43.844 61.292 1.00 15.03 99 PHE A O 1
ATOM 793 N N . SER A 1 100 ? 32.814 42.551 59.477 1.00 15.81 100 SER A N 1
ATOM 794 C CA . SER A 1 100 ? 32.236 41.463 60.248 1.00 16.53 100 SER A CA 1
ATOM 795 C C . SER A 1 100 ? 33.401 40.814 60.994 1.00 17.11 100 SER A C 1
ATOM 796 O O . SER A 1 100 ? 34.561 40.999 60.624 1.00 16.86 100 SER A O 1
ATOM 799 N N . PRO A 1 101 ? 33.108 40.053 62.058 1.00 18.62 101 PRO A N 1
ATOM 800 C CA . PRO A 1 101 ? 34.189 39.400 62.799 1.00 20.10 101 PRO A CA 1
ATOM 801 C C . PRO A 1 101 ? 35.079 38.562 61.883 1.00 20.81 101 PRO A C 1
ATOM 802 O O . PRO A 1 101 ? 36.305 38.605 61.988 1.00 20.08 101 PRO A O 1
ATOM 806 N N . GLU A 1 102 ? 34.464 37.805 60.978 1.00 20.91 102 GLU A N 1
ATOM 807 C CA . GLU A 1 102 ? 35.236 36.967 60.065 1.00 22.35 102 GLU A CA 1
ATOM 808 C C . GLU A 1 102 ? 36.166 37.806 59.189 1.00 19.93 102 GLU A C 1
ATOM 809 O O . GLU A 1 102 ? 37.331 37.459 59.003 1.00 21.05 102 GLU A O 1
ATOM 815 N N . GLU A 1 103 ? 35.649 38.907 58.646 1.00 18.84 103 GLU A N 1
ATOM 816 C CA . GLU A 1 103 ? 36.449 39.788 57.795 1.00 17.89 103 GLU A CA 1
ATOM 817 C C . GLU A 1 103 ? 37.598 40.433 58.572 1.00 17.55 103 GLU A C 1
ATOM 818 O O . GLU A 1 103 ? 38.705 40.581 58.056 1.00 18.30 103 GLU A O 1
ATOM 824 N N . ALA A 1 104 ? 37.331 40.823 59.812 1.00 18.17 104 ALA A N 1
ATOM 825 C CA . ALA A 1 104 ? 38.360 41.452 60.635 1.00 17.54 104 ALA A CA 1
ATOM 826 C C . ALA A 1 104 ? 39.489 40.465 60.940 1.00 19.92 104 ALA A C 1
ATOM 827 O O . ALA A 1 104 ? 40.668 40.827 60.910 1.00 20.21 104 ALA A O 1
ATOM 829 N N . ARG A 1 105 ? 39.126 39.218 61.225 1.00 22.01 105 ARG A N 1
ATOM 830 C CA . ARG A 1 105 ? 40.118 38.187 61.521 1.00 24.99 105 ARG A CA 1
ATOM 831 C C . ARG A 1 105 ? 41.104 38.014 60.373 1.00 25.33 105 ARG A C 1
ATOM 832 O O . ARG A 1 105 ? 42.268 37.664 60.584 1.00 26.80 105 ARG A O 1
ATOM 840 N N . ALA A 1 106 ? 40.637 38.264 59.155 1.00 24.99 106 ALA A N 1
ATOM 841 C CA . ALA A 1 106 ? 41.481 38.133 57.975 1.00 25.28 106 ALA A CA 1
ATOM 842 C C . ALA A 1 106 ? 42.279 39.393 57.643 1.00 25.26 106 ALA A C 1
ATOM 843 O O . ALA A 1 106 ? 43.250 39.329 56.891 1.00 27.85 106 ALA A O 1
ATOM 845 N N . LEU A 1 107 ? 41.881 40.533 58.201 1.00 22.18 107 LEU A N 1
ATOM 846 C CA . LEU A 1 107 ? 42.561 41.800 57.928 1.00 20.95 107 LEU A CA 1
ATOM 847 C C . LEU A 1 107 ? 43.533 42.332 58.981 1.00 20.95 107 LEU A C 1
ATOM 848 O O . LEU A 1 107 ? 44.536 42.958 58.639 1.00 19.50 107 LEU A O 1
ATOM 853 N N . LEU A 1 108 ? 43.230 42.111 60.256 1.00 21.68 108 LEU A N 1
ATOM 854 C CA . LEU A 1 108 ? 44.083 42.618 61.327 1.00 20.81 108 LEU A CA 1
ATOM 855 C C . LEU A 1 108 ? 45.562 42.279 61.141 1.00 23.18 108 LEU A C 1
ATOM 856 O O . LEU A 1 108 ? 45.933 41.112 61.016 1.00 21.96 108 LEU A O 1
ATOM 861 N N . ALA A 1 109 ? 46.394 43.318 61.135 1.00 22.63 109 ALA A N 1
ATOM 862 C CA . ALA A 1 109 ? 47.837 43.178 60.937 1.00 25.11 109 ALA A CA 1
ATOM 863 C C . ALA A 1 109 ? 48.634 42.648 62.128 1.00 25.67 109 ALA A C 1
ATOM 864 O O . ALA A 1 109 ? 49.592 41.902 61.946 1.00 26.98 109 ALA A O 1
ATOM 866 N N . PHE A 1 110 ? 48.250 43.035 63.337 1.00 26.07 110 PHE A N 1
ATOM 867 C CA . PHE A 1 110 ? 48.974 42.608 64.535 1.00 26.51 110 PHE A CA 1
ATOM 868 C C . PHE A 1 110 ? 48.398 41.373 65.230 1.00 25.68 110 PHE A C 1
ATOM 869 O O . PHE A 1 110 ? 47.233 41.342 65.614 1.00 24.58 110 PHE A O 1
ATOM 877 N N . PRO A 1 111 ? 49.228 40.336 65.416 1.00 25.92 111 PRO A N 1
ATOM 878 C CA . PRO A 1 111 ? 48.792 39.096 66.065 1.00 24.61 111 PRO A CA 1
ATOM 879 C C . PRO A 1 111 ? 48.026 39.283 67.379 1.00 24.08 111 PRO A C 1
ATOM 880 O O . PRO A 1 111 ? 47.008 38.632 67.607 1.00 23.70 111 PRO A O 1
ATOM 884 N N . GLU A 1 112 ? 48.510 40.170 68.242 1.00 23.60 112 GLU A N 1
ATOM 885 C CA . GLU A 1 112 ? 47.857 40.406 69.525 1.00 23.51 112 GLU A CA 1
ATOM 886 C C . GLU A 1 112 ? 46.426 40.928 69.388 1.00 21.42 112 GLU A C 1
ATOM 887 O O . GLU A 1 112 ? 45.601 40.739 70.278 1.00 21.51 112 GLU A O 1
ATOM 893 N N . ASP A 1 113 ? 46.127 41.580 68.270 1.00 19.57 113 ASP A N 1
ATOM 894 C CA . ASP A 1 113 ? 44.795 42.129 68.075 1.00 18.24 113 ASP A CA 1
ATOM 895 C C . ASP A 1 113 ? 43.719 41.079 67.844 1.00 18.02 113 ASP A C 1
ATOM 896 O O . ASP A 1 113 ? 42.536 41.349 68.035 1.00 15.62 113 ASP A O 1
ATOM 901 N N . LEU A 1 114 ? 44.124 39.883 67.434 1.00 17.67 114 LEU A N 1
ATOM 902 C CA . LEU A 1 114 ? 43.161 38.811 67.201 1.00 18.45 114 LEU A CA 1
ATOM 903 C C . LEU A 1 114 ? 42.504 38.435 68.525 1.00 16.42 114 LEU A C 1
ATOM 904 O O . LEU A 1 114 ? 41.291 38.262 68.596 1.00 15.79 114 LEU A O 1
ATOM 909 N N . GLY A 1 115 ? 43.317 38.305 69.571 1.00 16.40 115 GLY A N 1
ATOM 910 C CA . GLY A 1 115 ? 42.795 37.974 70.887 1.00 15.64 115 GLY A CA 1
ATOM 911 C C . GLY A 1 115 ? 41.860 39.057 71.389 1.00 16.09 115 GLY A C 1
ATOM 912 O O . GLY A 1 115 ? 40.828 38.762 71.992 1.00 14.38 115 GLY A O 1
ATOM 913 N N . LEU A 1 116 ? 42.228 40.316 71.158 1.00 15.13 116 LEU A N 1
ATOM 914 C CA . LEU A 1 116 ? 41.395 41.438 71.573 1.00 16.21 116 LEU A CA 1
ATOM 915 C C . LEU A 1 116 ? 40.031 41.358 70.904 1.00 15.14 116 LEU A C 1
ATOM 916 O O . LEU A 1 116 ? 39.003 41.590 71.539 1.00 15.00 116 LEU A O 1
ATOM 921 N N . LEU A 1 117 ? 40.030 41.046 69.615 1.00 15.35 117 LEU A N 1
ATOM 922 C CA . LEU A 1 117 ? 38.785 40.941 68.876 1.00 15.47 117 LEU A CA 1
ATOM 923 C C . LEU A 1 117 ? 37.895 39.852 69.467 1.00 16.53 117 LEU A C 1
ATOM 924 O O . LEU A 1 117 ? 36.709 40.074 69.699 1.00 14.11 117 LEU A O 1
ATOM 929 N N . GLU A 1 118 ? 38.465 38.682 69.738 1.00 15.61 118 GLU A N 1
ATOM 930 C CA . GLU A 1 118 ? 37.658 37.591 70.280 1.00 17.51 118 GLU A CA 1
ATOM 931 C C . GLU A 1 118 ? 37.085 37.862 71.667 1.00 17.12 118 GLU A C 1
ATOM 932 O O . GLU A 1 118 ? 35.932 37.504 71.941 1.00 15.92 118 GLU A O 1
ATOM 938 N N . VAL A 1 119 ? 37.868 38.496 72.541 1.00 14.48 119 VAL A N 1
ATOM 939 C CA . VAL A 1 119 ? 37.374 38.805 73.878 1.00 15.65 119 VAL A CA 1
ATOM 940 C C . VAL A 1 119 ? 36.301 39.892 73.769 1.00 14.52 119 VAL A C 1
ATOM 941 O O . VAL A 1 119 ? 35.317 39.891 74.509 1.00 15.22 119 VAL A O 1
ATOM 945 N N . ALA A 1 120 ? 36.492 40.815 72.836 1.00 14.66 120 ALA A N 1
ATOM 946 C CA . ALA A 1 120 ? 35.511 41.878 72.643 1.00 15.08 120 ALA A CA 1
ATOM 947 C C . ALA A 1 120 ? 34.176 41.262 72.228 1.00 16.12 120 ALA A C 1
ATOM 948 O O . ALA A 1 120 ? 33.122 41.643 72.736 1.00 15.81 120 ALA A O 1
ATOM 950 N N . LEU A 1 121 ? 34.223 40.299 71.314 1.00 16.66 121 LEU A N 1
ATOM 951 C CA . LEU A 1 121 ? 33.005 39.635 70.846 1.00 19.64 121 LEU A CA 1
ATOM 952 C C . LEU A 1 121 ? 32.315 38.826 71.942 1.00 20.78 121 LEU A C 1
ATOM 953 O O . LEU A 1 121 ? 31.090 38.748 71.982 1.00 20.94 121 LEU A O 1
ATOM 958 N N . GLU A 1 122 ? 33.096 38.228 72.834 1.00 20.84 122 GLU A N 1
ATOM 959 C CA . GLU A 1 122 ? 32.515 37.439 73.915 1.00 22.43 122 GLU A CA 1
ATOM 960 C C . GLU A 1 122 ? 31.768 38.320 74.903 1.00 21.47 122 GLU A C 1
ATOM 961 O O . GLU A 1 122 ? 30.750 37.919 75.464 1.00 22.46 122 GLU A O 1
ATOM 967 N N . ARG A 1 123 ? 32.276 39.530 75.107 1.00 19.42 123 ARG A N 1
ATOM 968 C CA . ARG A 1 123 ? 31.678 40.447 76.066 1.00 18.86 123 ARG A CA 1
ATOM 969 C C . ARG A 1 123 ? 30.657 41.416 75.492 1.00 18.70 123 ARG A C 1
ATOM 970 O O . ARG A 1 123 ? 29.961 42.094 76.237 1.00 18.55 123 ARG A O 1
ATOM 978 N N . LEU A 1 124 ? 30.580 41.485 74.169 1.00 17.84 124 LEU A N 1
ATOM 979 C CA . LEU A 1 124 ? 29.640 42.382 73.512 1.00 17.63 124 LEU A CA 1
ATOM 980 C C . LEU A 1 124 ? 28.226 41.835 73.645 1.00 18.98 124 LEU A C 1
ATOM 981 O O . LEU A 1 124 ? 27.930 40.747 73.153 1.00 19.69 124 LEU A O 1
ATOM 986 N N . PRO A 1 125 ? 27.333 42.589 74.306 1.00 19.78 125 PRO A N 1
ATOM 987 C CA . PRO A 1 125 ? 25.947 42.153 74.487 1.00 21.85 125 PRO A CA 1
ATOM 988 C C . PRO A 1 125 ? 25.318 41.767 73.157 1.00 23.33 125 PRO A C 1
ATOM 989 O O . PRO A 1 125 ? 25.456 42.480 72.158 1.00 22.64 125 PRO A O 1
ATOM 993 N N . LEU A 1 126 ? 24.629 40.632 73.156 1.00 25.02 126 LEU A N 1
ATOM 994 C CA . LEU A 1 126 ? 23.967 40.121 71.964 1.00 27.69 126 LEU A CA 1
ATOM 995 C C . LEU A 1 126 ? 22.679 40.889 71.665 1.00 27.82 126 LEU A C 1
ATOM 996 O O . LEU A 1 126 ? 22.267 40.905 70.489 1.00 28.73 126 LEU A O 1
ATOM 1002 N N . MET B 1 1 ? 42.176 31.211 82.929 1.00 36.17 1 MET B N 1
ATOM 1003 C CA . MET B 1 1 ? 43.602 31.232 82.488 1.00 34.56 1 MET B CA 1
ATOM 1004 C C . MET B 1 1 ? 44.164 29.810 82.400 1.00 33.42 1 MET B C 1
ATOM 1005 O O . MET B 1 1 ? 43.965 28.988 83.298 1.00 32.97 1 MET B O 1
ATOM 1010 N N . GLU B 1 2 ? 44.869 29.536 81.307 1.00 30.58 2 GLU B N 1
ATOM 1011 C CA . GLU B 1 2 ? 45.448 28.222 81.040 1.00 27.82 2 GLU B CA 1
ATOM 1012 C C . GLU B 1 2 ? 46.972 28.245 81.185 1.00 26.13 2 GLU B C 1
ATOM 1013 O O . GLU B 1 2 ? 47.652 29.007 80.497 1.00 22.24 2 GLU B O 1
ATOM 1019 N N . LEU B 1 3 ? 47.500 27.402 82.070 1.00 24.11 3 LEU B N 1
ATOM 1020 C CA . LEU B 1 3 ? 48.942 27.338 82.311 1.00 24.55 3 LEU B CA 1
ATOM 1021 C C . LEU B 1 3 ? 49.734 26.729 81.165 1.00 23.05 3 LEU B C 1
ATOM 1022 O O . LEU B 1 3 ? 49.257 25.844 80.458 1.00 24.70 3 LEU B O 1
ATOM 1027 N N . GLY B 1 4 ? 50.961 27.209 81.002 1.00 20.40 4 GLY B N 1
ATOM 1028 C CA . GLY B 1 4 ? 51.834 26.695 79.965 1.00 18.67 4 GLY B CA 1
ATOM 1029 C C . GLY B 1 4 ? 53.267 26.689 80.468 1.00 17.38 4 GLY B C 1
ATOM 1030 O O . GLY B 1 4 ? 53.575 27.322 81.472 1.00 15.81 4 GLY B O 1
ATOM 1031 N N . ALA B 1 5 ? 54.140 25.958 79.786 1.00 16.93 5 ALA B N 1
ATOM 1032 C CA . ALA B 1 5 ? 55.554 25.898 80.160 1.00 16.63 5 ALA B CA 1
ATOM 1033 C C . ALA B 1 5 ? 56.363 25.726 78.886 1.00 15.62 5 ALA B C 1
ATOM 1034 O O . ALA B 1 5 ? 56.006 24.933 78.017 1.00 16.11 5 ALA B O 1
ATOM 1036 N N . GLY B 1 6 ? 57.457 26.466 78.768 1.00 13.93 6 GLY B N 1
ATOM 1037 C CA . GLY B 1 6 ? 58.253 26.359 77.563 1.00 15.28 6 GLY B CA 1
ATOM 1038 C C . GLY B 1 6 ? 59.689 26.775 77.765 1.00 14.20 6 GLY B C 1
ATOM 1039 O O . GLY B 1 6 ? 60.109 27.103 78.877 1.00 13.72 6 GLY B O 1
ATOM 1040 N N . GLY B 1 7 ? 60.453 26.767 76.682 1.00 15.43 7 GLY B N 1
ATOM 1041 C CA . GLY B 1 7 ? 61.842 27.143 76.809 1.00 14.16 7 GLY B CA 1
ATOM 1042 C C . GLY B 1 7 ? 62.385 28.057 75.735 1.00 13.84 7 GLY B C 1
ATOM 1043 O O . GLY B 1 7 ? 61.940 28.039 74.579 1.00 14.37 7 GLY B O 1
ATOM 1044 N N . VAL B 1 8 ? 63.338 28.883 76.152 1.00 14.36 8 VAL B N 1
ATOM 1045 C CA . VAL B 1 8 ? 64.051 29.785 75.259 1.00 14.90 8 VAL B CA 1
ATOM 1046 C C . VAL B 1 8 ? 65.387 29.052 75.214 1.00 16.49 8 VAL B C 1
ATOM 1047 O O . VAL B 1 8 ? 66.200 29.145 76.140 1.00 17.03 8 VAL B O 1
ATOM 1051 N N . VAL B 1 9 ? 65.566 28.284 74.143 1.00 16.58 9 VAL B N 1
ATOM 1052 C CA . VAL B 1 9 ? 66.732 27.430 73.933 1.00 17.03 9 VAL B CA 1
ATOM 1053 C C . VAL B 1 9 ? 67.836 28.026 73.063 1.00 18.51 9 VAL B C 1
ATOM 1054 O O . VAL B 1 9 ? 67.590 28.462 71.940 1.00 16.09 9 VAL B O 1
ATOM 1058 N N . PHE B 1 10 ? 69.057 28.018 73.589 1.00 18.22 10 PHE B N 1
ATOM 1059 C CA . PHE B 1 10 ? 70.222 28.534 72.870 1.00 18.58 10 PHE B CA 1
ATOM 1060 C C . PHE B 1 10 ? 71.234 27.427 72.620 1.00 20.80 10 PHE B C 1
ATOM 1061 O O . PHE B 1 10 ? 71.390 26.523 73.449 1.00 20.86 10 PHE B O 1
ATOM 1069 N N . ASN B 1 11 ? 71.917 27.491 71.480 1.00 19.98 11 ASN B N 1
ATOM 1070 C CA . ASN B 1 11 ? 72.947 26.500 71.184 1.00 21.99 11 ASN B CA 1
ATOM 1071 C C . ASN B 1 11 ? 74.328 27.095 71.459 1.00 24.36 11 ASN B C 1
ATOM 1072 O O . ASN B 1 11 ? 74.441 28.223 71.946 1.00 23.41 11 ASN B O 1
ATOM 1077 N N . ALA B 1 12 ? 75.374 26.333 71.154 1.00 26.53 12 ALA B N 1
ATOM 1078 C CA . ALA B 1 12 ? 76.746 26.773 71.388 1.00 29.87 12 ALA B CA 1
ATOM 1079 C C . ALA B 1 12 ? 77.089 28.082 70.684 1.00 30.31 12 ALA B C 1
ATOM 1080 O O . ALA B 1 12 ? 77.877 28.878 71.193 1.00 31.58 12 ALA B O 1
ATOM 1082 N N . LYS B 1 13 ? 76.489 28.305 69.519 1.00 30.30 13 LYS B N 1
ATOM 1083 C CA . LYS B 1 13 ? 76.738 29.516 68.745 1.00 30.09 13 LYS B CA 1
ATOM 1084 C C . LYS B 1 13 ? 75.851 30.669 69.202 1.00 29.09 13 LYS B C 1
ATOM 1085 O O . LYS B 1 13 ? 75.746 31.690 68.527 1.00 27.69 13 LYS B O 1
ATOM 1091 N N . ARG B 1 14 ? 75.220 30.497 70.357 1.00 27.95 14 ARG B N 1
ATOM 1092 C CA . ARG B 1 14 ? 74.333 31.504 70.926 1.00 26.11 14 ARG B CA 1
ATOM 1093 C C . ARG B 1 14 ? 73.190 31.909 69.994 1.00 24.46 14 ARG B C 1
ATOM 1094 O O . ARG B 1 14 ? 72.816 33.079 69.909 1.00 24.97 14 ARG B O 1
ATOM 1102 N N . GLU B 1 15 ? 72.644 30.922 69.292 1.00 21.00 15 GLU B N 1
ATOM 1103 C CA . GLU B 1 15 ? 71.509 31.142 68.404 1.00 19.41 15 GLU B CA 1
ATOM 1104 C C . GLU B 1 15 ? 70.310 30.597 69.179 1.00 18.27 15 GLU B C 1
ATOM 1105 O O . GLU B 1 15 ? 70.478 29.713 70.023 1.00 16.39 15 GLU B O 1
ATOM 1111 N N . VAL B 1 16 ? 69.118 31.133 68.920 1.00 16.17 16 VAL B N 1
ATOM 1112 C CA . VAL B 1 16 ? 67.920 30.692 69.631 1.00 16.34 16 VAL B CA 1
ATOM 1113 C C . VAL B 1 16 ? 66.981 29.865 68.746 1.00 15.58 16 VAL B C 1
ATOM 1114 O O . VAL B 1 16 ? 66.867 30.100 67.542 1.00 15.53 16 VAL B O 1
ATOM 1118 N N . LEU B 1 17 ? 66.308 28.897 69.361 1.00 14.98 17 LEU B N 1
ATOM 1119 C CA . LEU B 1 17 ? 65.405 27.996 68.657 1.00 14.92 17 LEU B CA 1
ATOM 1120 C C . LEU B 1 17 ? 63.990 28.559 68.537 1.00 14.40 17 LEU B C 1
ATOM 1121 O O . LEU B 1 17 ? 63.325 28.788 69.542 1.00 14.50 17 LEU B O 1
ATOM 1126 N N . LEU B 1 18 ? 63.536 28.778 67.304 1.00 13.05 18 LEU B N 1
ATOM 1127 C CA . LEU B 1 18 ? 62.191 29.308 67.063 1.00 12.55 18 LEU B CA 1
ATOM 1128 C C . LEU B 1 18 ? 61.367 28.384 66.177 1.00 14.29 18 LEU B C 1
ATOM 1129 O O . LEU B 1 18 ? 61.914 27.665 65.341 1.00 14.71 18 LEU B O 1
ATOM 1134 N N . LEU B 1 19 ? 60.050 28.420 66.364 1.00 13.85 19 LEU B N 1
ATOM 1135 C CA . LEU B 1 19 ? 59.122 27.625 65.566 1.00 14.43 19 LEU B CA 1
ATOM 1136 C C . LEU B 1 19 ? 58.084 28.578 64.969 1.00 13.76 19 LEU B C 1
ATOM 1137 O O . LEU B 1 19 ? 57.769 29.611 65.568 1.00 15.85 19 LEU B O 1
ATOM 1142 N N . ARG B 1 20 ? 57.560 28.238 63.794 1.00 13.53 20 ARG B N 1
ATOM 1143 C CA . ARG B 1 20 ? 56.543 29.064 63.141 1.00 12.65 20 ARG B CA 1
ATOM 1144 C C . ARG B 1 20 ? 55.250 28.259 63.206 1.00 16.04 20 ARG B C 1
ATOM 1145 O O . ARG B 1 20 ? 55.183 27.140 62.690 1.00 15.24 20 ARG B O 1
ATOM 1153 N N . ASP B 1 21 ? 54.221 28.816 63.838 1.00 16.10 21 ASP B N 1
ATOM 1154 C CA . ASP B 1 21 ? 52.972 28.068 63.979 1.00 17.49 21 ASP B CA 1
ATOM 1155 C C . ASP B 1 21 ? 52.036 28.067 62.774 1.00 18.51 21 ASP B C 1
ATOM 1156 O O . ASP B 1 21 ? 52.355 28.594 61.704 1.00 17.62 21 ASP B O 1
ATOM 1161 N N . ARG B 1 22 ? 50.874 27.451 62.970 1.00 21.08 22 ARG B N 1
ATOM 1162 C CA . ARG B 1 22 ? 49.850 27.331 61.936 1.00 23.65 22 ARG B CA 1
ATOM 1163 C C . ARG B 1 22 ? 49.425 28.674 61.346 1.00 23.17 22 ARG B C 1
ATOM 1164 O O . ARG B 1 22 ? 49.087 28.764 60.161 1.00 23.28 22 ARG B O 1
ATOM 1172 N N . MET B 1 23 ? 49.441 29.715 62.173 1.00 22.29 23 MET B N 1
ATOM 1173 C CA . MET B 1 23 ? 49.042 31.047 61.736 1.00 20.85 23 MET B CA 1
ATOM 1174 C C . MET B 1 23 ? 50.180 31.855 61.130 1.00 20.62 23 MET B C 1
ATOM 1175 O O . MET B 1 23 ? 50.000 33.024 60.782 1.00 19.86 23 MET B O 1
ATOM 1180 N N . GLY B 1 24 ? 51.348 31.230 61.019 1.00 18.38 24 GLY B N 1
ATOM 1181 C CA . GLY B 1 24 ? 52.500 31.898 60.446 1.00 19.04 24 GLY B CA 1
ATOM 1182 C C . GLY B 1 24 ? 53.267 32.790 61.399 1.00 17.50 24 GLY B C 1
ATOM 1183 O O . GLY B 1 24 ? 54.005 33.673 60.955 1.00 19.27 24 GLY B O 1
ATOM 1184 N N . PHE B 1 25 ? 53.112 32.561 62.701 1.00 17.68 25 PHE B N 1
ATOM 1185 C CA . PHE B 1 25 ? 53.798 33.370 63.707 1.00 16.58 25 PHE B CA 1
ATOM 1186 C C . PHE B 1 25 ? 55.002 32.657 64.312 1.00 16.06 25 PHE B C 1
ATOM 1187 O O . PHE B 1 25 ? 54.909 31.495 64.712 1.00 15.26 25 PHE B O 1
ATOM 1195 N N . TRP B 1 26 ? 56.130 33.354 64.381 1.00 14.14 26 TRP B N 1
ATOM 1196 C CA . TRP B 1 26 ? 57.320 32.769 64.978 1.00 15.26 26 TRP B CA 1
ATOM 1197 C C . TRP B 1 26 ? 57.215 32.944 66.492 1.00 15.77 26 TRP B C 1
ATOM 1198 O O . TRP B 1 26 ? 56.969 34.048 66.997 1.00 14.36 26 TRP B O 1
ATOM 1209 N N . VAL B 1 27 ? 57.402 31.838 67.206 1.00 13.59 27 VAL B N 1
ATOM 1210 C CA . VAL B 1 27 ? 57.299 31.819 68.664 1.00 12.58 27 VAL B CA 1
ATOM 1211 C C . VAL B 1 27 ? 58.320 30.849 69.248 1.00 13.04 27 VAL B C 1
ATOM 1212 O O . VAL B 1 27 ? 59.086 30.237 68.510 1.00 13.85 27 VAL B 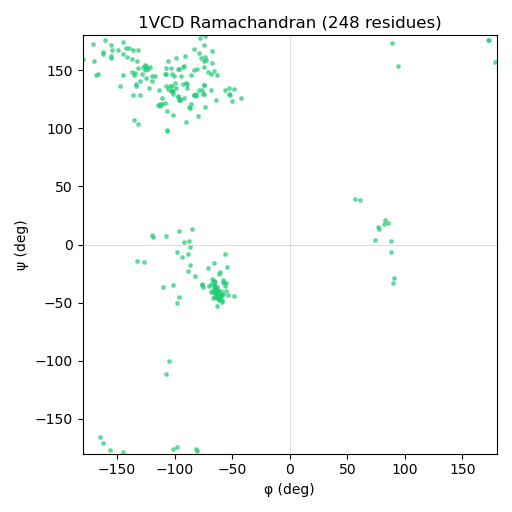O 1
ATOM 1216 N N . PHE B 1 28 ? 58.316 30.720 70.577 1.00 13.31 28 PHE B N 1
ATOM 1217 C CA . PHE B 1 28 ? 59.215 29.801 71.276 1.00 14.23 28 PHE B CA 1
ATOM 1218 C C . PHE B 1 28 ? 58.431 28.522 71.536 1.00 14.23 28 PHE B C 1
ATOM 1219 O O . PHE B 1 28 ? 57.216 28.558 71.687 1.00 15.40 28 PHE B O 1
ATOM 1227 N N . PRO B 1 29 ? 59.120 27.374 71.603 1.00 15.44 29 PRO B N 1
ATOM 1228 C CA . PRO B 1 29 ? 58.429 26.103 71.855 1.00 15.87 29 PRO B CA 1
ATOM 1229 C C . PRO B 1 29 ? 57.852 26.025 73.271 1.00 17.09 29 PRO B C 1
ATOM 1230 O O . PRO B 1 29 ? 58.532 26.339 74.248 1.00 14.09 29 PRO B O 1
ATOM 1234 N N . LYS B 1 30 ? 56.595 25.601 73.379 1.00 17.73 30 LYS B N 1
ATOM 1235 C CA . LYS B 1 30 ? 55.949 25.498 74.682 1.00 18.80 30 LYS B CA 1
ATOM 1236 C C . LYS B 1 30 ? 54.816 24.476 74.633 1.00 20.12 30 LYS B C 1
ATOM 1237 O O . LYS B 1 30 ? 54.449 23.983 73.563 1.00 19.61 30 LYS B O 1
ATOM 1243 N N . GLY B 1 31 ? 54.265 24.172 75.803 1.00 21.26 31 GLY B N 1
ATOM 1244 C CA . GLY B 1 31 ? 53.174 23.216 75.887 1.00 21.88 31 GLY B CA 1
ATOM 1245 C C . GLY B 1 31 ? 52.474 23.292 77.231 1.00 22.84 31 GLY B C 1
ATOM 1246 O O . GLY B 1 31 ? 52.662 24.247 77.979 1.00 22.10 31 GLY B O 1
ATOM 1247 N N . HIS B 1 32 ? 51.670 22.282 77.546 1.00 24.65 32 HIS B N 1
ATOM 1248 C CA . HIS B 1 32 ? 50.940 22.264 78.809 1.00 26.25 32 HIS B CA 1
ATOM 1249 C C . HIS B 1 32 ? 51.508 21.241 79.783 1.00 26.24 32 HIS B C 1
ATOM 1250 O O . HIS B 1 32 ? 51.822 20.115 79.402 1.00 24.90 32 HIS B O 1
ATOM 1257 N N . PRO B 1 33 ? 51.658 21.625 81.060 1.00 25.83 33 PRO B N 1
ATOM 1258 C CA . PRO B 1 33 ? 52.191 20.707 82.069 1.00 26.48 33 PRO B CA 1
ATOM 1259 C C . PRO B 1 33 ? 51.182 19.589 82.321 1.00 27.12 33 PRO B C 1
ATOM 1260 O O . PRO B 1 33 ? 49.976 19.812 82.237 1.00 27.23 33 PRO B O 1
ATOM 1264 N N . GLU B 1 34 ? 51.675 18.396 82.625 1.00 28.54 34 GLU B N 1
ATOM 1265 C CA . GLU B 1 34 ? 50.796 17.270 82.912 1.00 30.49 34 GLU B CA 1
ATOM 1266 C C . GLU B 1 34 ? 50.699 17.151 84.429 1.00 31.58 34 GLU B C 1
ATOM 1267 O O . GLU B 1 34 ? 51.547 17.670 85.154 1.00 30.00 34 GLU B O 1
ATOM 1273 N N . PRO B 1 35 ? 49.658 16.470 84.932 1.00 31.56 35 PRO B N 1
ATOM 1274 C CA . PRO B 1 35 ? 49.505 16.313 86.381 1.00 30.99 35 PRO B CA 1
ATOM 1275 C C . PRO B 1 35 ? 50.748 15.678 87.003 1.00 30.17 35 PRO B C 1
ATOM 1276 O O . PRO B 1 35 ? 51.268 14.685 86.490 1.00 31.89 35 PRO B O 1
ATOM 1280 N N . GLY B 1 36 ? 51.230 16.258 88.098 1.00 29.00 36 GLY B N 1
ATOM 1281 C CA . GLY B 1 36 ? 52.403 15.707 88.756 1.00 28.23 36 GLY B CA 1
ATOM 1282 C C . GLY B 1 36 ? 53.735 16.214 88.231 1.00 26.64 36 GLY B C 1
ATOM 1283 O O . GLY B 1 36 ? 54.781 15.899 88.798 1.00 27.04 36 GLY B O 1
ATOM 1284 N N . GLU B 1 37 ? 53.698 16.991 87.150 1.00 24.32 37 GLU B N 1
ATOM 1285 C CA . GLU B 1 37 ? 54.909 17.549 86.546 1.00 23.05 37 GLU B CA 1
ATOM 1286 C C . GLU B 1 37 ? 55.249 18.936 87.065 1.00 19.71 37 GLU B C 1
ATOM 1287 O O . GLU B 1 37 ? 54.367 19.775 87.224 1.00 20.39 37 GLU B O 1
ATOM 1293 N N . SER B 1 38 ? 56.528 19.183 87.319 1.00 19.45 38 SER B N 1
ATOM 1294 C CA . SER B 1 38 ? 56.944 20.517 87.731 1.00 17.53 38 SER B CA 1
ATOM 1295 C C . SER B 1 38 ? 56.921 21.291 86.410 1.00 16.73 38 SER B C 1
ATOM 1296 O O . SER B 1 38 ? 56.942 20.683 85.339 1.00 17.06 38 SER B O 1
ATOM 1299 N N . LEU B 1 39 ? 56.869 22.615 86.470 1.00 15.38 39 LEU B N 1
ATOM 1300 C CA . LEU B 1 39 ? 56.847 23.386 85.229 1.00 16.04 39 LEU B CA 1
ATOM 1301 C C . LEU B 1 39 ? 58.161 23.230 84.463 1.00 15.78 39 LEU B C 1
ATOM 1302 O O . LEU B 1 39 ? 58.173 23.262 83.229 1.00 15.30 39 LEU B O 1
ATOM 1307 N N . GLU B 1 40 ? 59.270 23.047 85.180 1.00 16.60 40 GLU B N 1
ATOM 1308 C CA . GLU B 1 40 ? 60.566 22.883 84.519 1.00 16.95 40 GLU B CA 1
ATOM 1309 C C . GLU B 1 40 ? 60.589 21.570 83.739 1.00 17.86 40 GLU B C 1
ATOM 1310 O O . GLU B 1 40 ? 61.009 21.514 82.576 1.00 17.29 40 GLU B O 1
ATOM 1316 N N . GLU B 1 41 ? 60.129 20.508 84.387 1.00 19.83 41 GLU B N 1
ATOM 1317 C CA . GLU B 1 41 ? 60.073 19.200 83.753 1.00 21.08 41 GLU B CA 1
ATOM 1318 C C . GLU B 1 41 ? 59.187 19.277 82.503 1.00 19.16 41 GLU B C 1
ATOM 1319 O O . GLU B 1 41 ? 59.533 18.746 81.448 1.00 20.12 41 GLU B O 1
ATOM 1325 N N . ALA B 1 42 ? 58.051 19.955 82.629 1.00 17.63 42 ALA B N 1
ATOM 1326 C CA . ALA B 1 42 ? 57.112 20.115 81.524 1.00 17.33 42 ALA B CA 1
ATOM 1327 C C . ALA B 1 42 ? 57.731 20.902 80.370 1.00 17.29 42 ALA B C 1
ATOM 1328 O O . ALA B 1 42 ? 57.521 20.574 79.201 1.00 18.56 42 ALA B O 1
ATOM 1330 N N . ALA B 1 43 ? 58.491 21.941 80.699 1.00 16.29 43 ALA B N 1
ATOM 1331 C CA . ALA B 1 43 ? 59.136 22.768 79.678 1.00 16.96 43 ALA B CA 1
ATOM 1332 C C . ALA B 1 43 ? 60.142 21.954 78.866 1.00 17.14 43 ALA B C 1
ATOM 1333 O O . ALA B 1 43 ? 60.201 22.062 77.637 1.00 18.67 43 ALA B O 1
ATOM 1335 N N . VAL B 1 44 ? 60.942 21.150 79.558 1.00 17.43 44 VAL B N 1
ATOM 1336 C CA . VAL B 1 44 ? 61.936 20.318 78.892 1.00 17.64 44 VAL B CA 1
ATOM 1337 C C . VAL B 1 44 ? 61.243 19.310 77.978 1.00 19.85 44 VAL B C 1
ATOM 1338 O O . VAL B 1 44 ? 61.667 19.093 76.839 1.00 20.60 44 VAL B O 1
ATOM 1342 N N . ARG B 1 45 ? 60.173 18.699 78.477 1.00 19.32 45 ARG B N 1
ATOM 1343 C CA . ARG B 1 45 ? 59.440 17.712 77.692 1.00 20.97 45 ARG B CA 1
ATOM 1344 C C . ARG B 1 45 ? 58.784 18.329 76.462 1.00 20.60 45 ARG B C 1
ATOM 1345 O O . ARG B 1 45 ? 58.832 17.757 75.374 1.00 22.03 45 ARG B O 1
ATOM 1353 N N . GLU B 1 46 ? 58.171 19.495 76.629 1.00 21.23 46 GLU B N 1
ATOM 1354 C CA . GLU B 1 46 ? 57.513 20.141 75.502 1.00 22.19 46 GLU B CA 1
ATOM 1355 C C . GLU B 1 46 ? 58.518 20.559 74.430 1.00 22.06 46 GLU B C 1
ATOM 1356 O O . GLU B 1 46 ? 58.220 20.479 73.239 1.00 23.21 46 GLU B O 1
ATOM 1362 N N . VAL B 1 47 ? 59.706 21.002 74.836 1.00 20.84 47 VAL B N 1
ATOM 1363 C CA . VAL B 1 47 ? 60.700 21.386 73.838 1.00 20.66 47 VAL B CA 1
ATOM 1364 C C . VAL B 1 47 ? 61.046 20.145 73.019 1.00 22.17 47 VAL B C 1
ATOM 1365 O O . VAL B 1 47 ? 61.193 20.216 71.803 1.00 20.43 47 VAL B O 1
ATOM 1369 N N . TRP B 1 48 ? 61.162 19.001 73.688 1.00 23.36 48 TRP B N 1
ATOM 1370 C CA . TRP B 1 48 ? 61.475 17.758 72.989 1.00 24.93 48 TRP B CA 1
ATOM 1371 C C . TRP B 1 48 ? 60.360 17.419 72.010 1.00 24.47 48 TRP B C 1
ATOM 1372 O O . TRP B 1 48 ? 60.605 17.195 70.822 1.00 24.84 48 TRP B O 1
ATOM 1383 N N . GLU B 1 49 ? 59.133 17.390 72.515 1.00 24.79 49 GLU B N 1
ATOM 1384 C CA . GLU B 1 49 ? 57.970 17.077 71.695 1.00 25.67 49 GLU B CA 1
ATOM 1385 C C . GLU B 1 49 ? 57.768 18.043 70.532 1.00 26.37 49 GLU B C 1
ATOM 1386 O O . GLU B 1 49 ? 57.430 17.624 69.423 1.00 26.60 49 GLU B O 1
ATOM 1392 N N . GLU B 1 50 ? 57.993 19.331 70.781 1.00 25.68 50 GLU B N 1
ATOM 1393 C CA . GLU B 1 50 ? 57.794 20.360 69.762 1.00 25.98 50 GLU B CA 1
ATOM 1394 C C . GLU B 1 50 ? 58.930 20.579 68.760 1.00 26.41 50 GLU B C 1
ATOM 1395 O O . GLU B 1 50 ? 58.675 21.017 67.640 1.00 27.15 50 GLU B O 1
ATOM 1401 N N . THR B 1 51 ? 60.172 20.283 69.140 1.00 26.16 51 THR B N 1
ATOM 1402 C CA . THR B 1 51 ? 61.299 20.518 68.232 1.00 27.08 51 THR B CA 1
ATOM 1403 C C . THR B 1 51 ? 62.209 19.328 67.978 1.00 29.07 51 THR B C 1
ATOM 1404 O O . THR B 1 51 ? 63.011 19.350 67.043 1.00 30.44 51 THR B O 1
ATOM 1408 N N . GLY B 1 52 ? 62.106 18.301 68.812 1.00 29.28 52 GLY B N 1
ATOM 1409 C CA . GLY B 1 52 ? 62.961 17.142 68.644 1.00 31.22 52 GLY B CA 1
ATOM 1410 C C . GLY B 1 52 ? 64.357 17.429 69.165 1.00 31.60 52 GLY B C 1
ATOM 1411 O O . GLY B 1 52 ? 65.297 16.682 68.898 1.00 33.83 52 GLY B O 1
ATOM 1412 N N . VAL B 1 53 ? 64.496 18.524 69.906 1.00 30.26 53 VAL B N 1
ATOM 1413 C CA . VAL B 1 53 ? 65.780 18.907 70.479 1.00 29.03 53 VAL B CA 1
ATOM 1414 C C . VAL B 1 53 ? 65.808 18.550 71.960 1.00 28.66 53 VAL B C 1
ATOM 1415 O O . VAL B 1 53 ? 64.858 18.837 72.692 1.00 26.75 53 VAL B O 1
ATOM 1419 N N . ARG B 1 54 ? 66.890 17.905 72.388 1.00 28.96 54 ARG B N 1
ATOM 1420 C CA . ARG B 1 54 ? 67.060 17.517 73.786 1.00 29.77 54 ARG B CA 1
ATOM 1421 C C . ARG B 1 54 ? 67.763 18.667 74.488 1.00 28.22 54 ARG B C 1
ATOM 1422 O O . ARG B 1 54 ? 68.963 18.862 74.316 1.00 29.71 54 ARG B O 1
ATOM 1430 N N . ALA B 1 55 ? 67.020 19.427 75.281 1.00 26.85 55 ALA B N 1
ATOM 1431 C CA . ALA B 1 55 ? 67.593 20.576 75.970 1.00 25.66 55 ALA B CA 1
ATOM 1432 C C . ALA B 1 55 ? 67.816 20.371 77.466 1.00 25.31 55 ALA B C 1
ATOM 1433 O O . ALA B 1 55 ? 67.192 19.515 78.089 1.00 25.74 55 ALA B O 1
ATOM 1435 N N . GLU B 1 56 ? 68.718 21.174 78.023 1.00 24.70 56 GLU B N 1
ATOM 1436 C CA . GLU B 1 56 ? 69.038 21.148 79.445 1.00 25.06 56 GLU B CA 1
ATOM 1437 C C . GLU B 1 56 ? 68.779 22.541 80.019 1.00 23.36 56 GLU B C 1
ATOM 1438 O O . GLU B 1 56 ? 69.161 23.553 79.425 1.00 21.89 56 GLU B O 1
ATOM 1444 N N . VAL B 1 57 ? 68.127 22.595 81.172 1.00 21.58 57 VAL B N 1
ATOM 1445 C CA . VAL B 1 57 ? 67.807 23.872 81.800 1.00 22.02 57 VAL B CA 1
ATOM 1446 C C . VAL B 1 57 ? 68.993 24.570 82.468 1.00 21.66 57 VAL B C 1
ATOM 1447 O O . VAL B 1 57 ? 69.722 23.972 83.263 1.00 21.23 57 VAL B O 1
ATOM 1451 N N . LEU B 1 58 ? 69.171 25.847 82.140 1.00 19.84 58 LEU B N 1
ATOM 1452 C CA . LEU B 1 58 ? 70.248 26.651 82.710 1.00 20.59 58 LEU B CA 1
ATOM 1453 C C . LEU B 1 58 ? 69.733 27.458 83.896 1.00 20.65 58 LEU B C 1
ATOM 1454 O O . LEU B 1 58 ? 70.377 27.527 84.945 1.00 22.18 58 LEU B O 1
ATOM 1459 N N . LEU B 1 59 ? 68.566 28.070 83.732 1.00 18.22 59 LEU B N 1
ATOM 1460 C CA . LEU B 1 59 ? 67.986 28.875 84.794 1.00 18.50 59 LEU B CA 1
ATOM 1461 C C . LEU B 1 59 ? 66.556 29.257 84.456 1.00 16.60 59 LEU B C 1
ATOM 1462 O O . LEU B 1 59 ? 66.155 29.211 83.297 1.00 16.78 59 LEU B O 1
ATOM 1467 N N . PRO B 1 60 ? 65.752 29.597 85.474 1.00 18.52 60 PRO B N 1
ATOM 1468 C CA . PRO B 1 60 ? 64.366 29.982 85.208 1.00 18.39 60 PRO B CA 1
ATOM 1469 C C . PRO B 1 60 ? 64.319 31.434 84.744 1.00 18.31 60 PRO B C 1
ATOM 1470 O O . PRO B 1 60 ? 65.189 32.228 85.095 1.00 18.42 60 PRO B O 1
ATOM 1474 N N . LEU B 1 61 ? 63.323 31.776 83.935 1.00 17.72 61 LEU B N 1
ATOM 1475 C CA . LEU B 1 61 ? 63.170 33.146 83.477 1.00 18.14 61 LEU B CA 1
ATOM 1476 C C . LEU B 1 61 ? 61.964 33.689 84.232 1.00 18.85 61 LEU B C 1
ATOM 1477 O O . LEU B 1 61 ? 62.026 33.873 85.446 1.00 19.41 61 LEU B O 1
ATOM 1482 N N . TYR B 1 62 ? 60.871 33.950 83.531 1.00 19.43 62 TYR B N 1
ATOM 1483 C CA . TYR B 1 62 ? 59.668 34.434 84.189 1.00 18.10 62 TYR B CA 1
ATOM 1484 C C . TYR B 1 62 ? 58.458 34.057 83.349 1.00 17.81 62 TYR B C 1
ATOM 1485 O O . TYR B 1 62 ? 58.596 33.628 82.200 1.00 18.56 62 TYR B O 1
ATOM 1494 N N . PRO B 1 63 ? 57.252 34.185 83.917 1.00 16.62 63 PRO B N 1
ATOM 1495 C CA . PRO B 1 63 ? 56.067 33.826 83.134 1.00 17.56 63 PRO B CA 1
ATOM 1496 C C . PRO B 1 63 ? 55.484 34.985 82.343 1.00 16.85 63 PRO B C 1
ATOM 1497 O O . PRO B 1 63 ? 55.422 36.108 82.842 1.00 17.22 63 PRO B O 1
ATOM 1501 N N . THR B 1 64 ? 55.068 34.720 81.109 1.00 17.83 64 THR B N 1
ATOM 1502 C CA . THR B 1 64 ? 54.427 35.759 80.311 1.00 17.94 64 THR B CA 1
ATOM 1503 C C . THR B 1 64 ? 52.929 3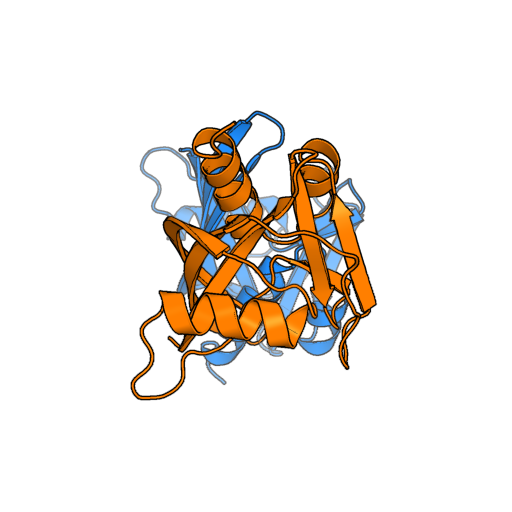5.558 80.481 1.00 19.91 64 THR B C 1
ATOM 1504 O O . THR B 1 64 ? 52.467 34.441 80.716 1.00 18.87 64 THR B O 1
ATOM 1508 N N . ARG B 1 65 ? 52.171 36.642 80.379 1.00 19.90 65 ARG B N 1
ATOM 1509 C CA . ARG B 1 65 ? 50.722 36.569 80.512 1.00 21.80 65 ARG B CA 1
ATOM 1510 C C . ARG B 1 65 ? 50.146 37.304 79.318 1.00 21.19 65 ARG B C 1
ATOM 1511 O O . ARG B 1 65 ? 50.529 38.442 79.037 1.00 22.40 65 ARG B O 1
ATOM 1519 N N . TYR B 1 66 ? 49.234 36.655 78.606 1.00 18.99 66 TYR B N 1
ATOM 1520 C CA . TYR B 1 66 ? 48.640 37.274 77.431 1.00 18.63 66 TYR B CA 1
ATOM 1521 C C . TYR B 1 66 ? 47.327 36.593 77.076 1.00 18.79 66 TYR B C 1
ATOM 1522 O O . TYR B 1 66 ? 46.927 35.623 77.716 1.00 18.67 66 TYR B O 1
ATOM 1531 N N . VAL B 1 67 ? 46.655 37.125 76.060 1.00 18.26 67 VAL B N 1
ATOM 1532 C CA . VAL B 1 67 ? 45.411 36.548 75.569 1.00 17.49 67 VAL B CA 1
ATOM 1533 C C . VAL B 1 67 ? 45.739 36.062 74.160 1.00 18.43 67 VAL B C 1
ATOM 1534 O O . VAL B 1 67 ? 46.148 36.856 73.310 1.00 18.89 67 VAL B O 1
ATOM 1538 N N . ASN B 1 68 ? 45.579 34.762 73.908 1.00 17.52 68 ASN B N 1
ATOM 1539 C CA . ASN B 1 68 ? 45.911 34.224 72.598 1.00 18.80 68 ASN B CA 1
ATOM 1540 C C . ASN B 1 68 ? 44.892 34.571 71.514 1.00 19.31 68 ASN B C 1
ATOM 1541 O O . ASN B 1 68 ? 43.834 35.137 71.797 1.00 17.96 68 ASN B O 1
ATOM 1546 N N . PRO B 1 69 ? 45.213 34.257 70.250 1.00 21.33 69 PRO B N 1
ATOM 1547 C CA . PRO B 1 69 ? 44.312 34.551 69.133 1.00 21.96 69 PRO B CA 1
ATOM 1548 C C . PRO B 1 69 ? 42.896 34.004 69.261 1.00 21.77 69 PRO B C 1
ATOM 1549 O O . PRO B 1 69 ? 41.990 34.472 68.572 1.00 23.04 69 PRO B O 1
ATOM 1553 N N . LYS B 1 70 ? 42.699 33.017 70.129 1.00 22.37 70 LYS B N 1
ATOM 1554 C CA . LYS B 1 70 ? 41.372 32.447 70.332 1.00 23.79 70 LYS B CA 1
ATOM 1555 C C . LYS B 1 70 ? 40.644 33.165 71.464 1.00 23.01 70 LYS B C 1
ATOM 1556 O O . LYS B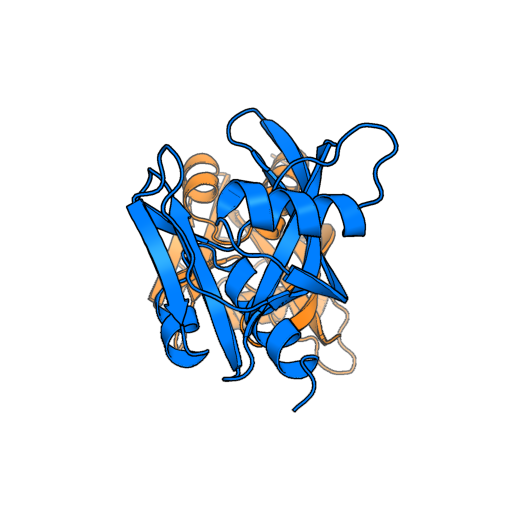 1 70 ? 39.515 32.816 71.813 1.00 23.34 70 LYS B O 1
ATOM 1562 N N . GLY B 1 71 ? 41.292 34.174 72.031 1.00 22.32 71 GLY B N 1
ATOM 1563 C CA . GLY B 1 71 ? 40.686 34.920 73.120 1.00 21.17 71 GLY B CA 1
ATOM 1564 C C . GLY B 1 71 ? 40.834 34.237 74.468 1.00 20.96 71 GLY B C 1
ATOM 1565 O O . GLY B 1 71 ? 40.118 34.562 75.416 1.00 21.16 71 GLY B O 1
ATOM 1566 N N . VAL B 1 72 ? 41.768 33.294 74.561 1.00 19.40 72 VAL B N 1
ATOM 1567 C CA . VAL B 1 72 ? 41.998 32.574 75.810 1.00 20.66 72 VAL B CA 1
ATOM 1568 C C . VAL B 1 72 ? 43.222 33.126 76.540 1.00 19.08 72 VAL B C 1
ATOM 1569 O O . VAL B 1 72 ? 44.290 33.276 75.947 1.00 19.58 72 VAL B O 1
ATOM 1573 N N . GLU B 1 73 ? 43.062 33.428 77.825 1.00 20.79 73 GLU B N 1
ATOM 1574 C CA . GLU B 1 73 ? 44.164 33.967 78.617 1.00 20.92 73 GLU B CA 1
ATOM 1575 C C . GLU B 1 73 ? 45.147 32.861 78.971 1.00 20.21 73 GLU B C 1
ATOM 1576 O O . GLU B 1 73 ? 44.747 31.774 79.398 1.00 20.29 73 GLU B O 1
ATOM 1582 N N . ARG B 1 74 ? 46.434 33.143 78.778 1.00 18.42 74 ARG B N 1
ATOM 1583 C CA . ARG B 1 74 ? 47.490 32.178 79.060 1.00 16.79 74 ARG B CA 1
ATOM 1584 C C . ARG B 1 74 ? 48.530 32.752 80.016 1.00 17.82 74 ARG B C 1
ATOM 1585 O O . ARG B 1 74 ? 48.744 33.963 80.069 1.00 18.64 74 ARG B O 1
ATOM 1593 N N . GLU B 1 75 ? 49.164 31.867 80.778 1.00 18.60 75 GLU B N 1
ATOM 1594 C CA . GLU B 1 75 ? 50.260 32.248 81.660 1.00 18.27 75 GLU B CA 1
ATOM 1595 C C . GLU B 1 75 ? 51.273 31.152 81.392 1.00 18.18 75 GLU B C 1
ATOM 1596 O O . GLU B 1 75 ? 51.072 30.009 81.800 1.00 19.03 75 GLU B O 1
ATOM 1602 N N . VAL B 1 76 ? 52.340 31.491 80.679 1.00 16.99 76 VAL B N 1
ATOM 1603 C CA . VAL B 1 76 ? 53.366 30.512 80.345 1.00 15.87 76 VAL B CA 1
ATOM 1604 C C . VAL B 1 76 ? 54.661 30.797 81.088 1.00 14.79 76 VAL B C 1
ATOM 1605 O O . VAL B 1 76 ? 55.198 31.906 81.031 1.00 15.10 76 VAL B O 1
ATOM 1609 N N . HIS B 1 77 ? 55.148 29.783 81.797 1.00 14.85 77 HIS B N 1
ATOM 1610 C CA . HIS B 1 77 ? 56.381 29.886 82.565 1.00 15.39 77 HIS B CA 1
ATOM 1611 C C . HIS B 1 77 ? 57.539 29.426 81.694 1.00 15.83 77 HIS B C 1
ATOM 1612 O O . HIS B 1 77 ? 57.511 28.337 81.133 1.00 16.86 77 HIS B O 1
ATOM 1619 N N . TRP B 1 78 ? 58.552 30.282 81.584 1.00 16.25 78 TRP B N 1
ATOM 1620 C CA . TRP B 1 78 ? 59.700 30.015 80.728 1.00 16.08 78 TRP B CA 1
ATOM 1621 C C . TRP B 1 78 ? 60.995 29.674 81.437 1.00 15.32 78 TRP B C 1
ATOM 1622 O O . TRP B 1 78 ? 61.253 30.125 82.556 1.00 15.68 78 TRP B O 1
ATOM 1633 N N . PHE B 1 79 ? 61.815 28.892 80.748 1.00 15.80 79 PHE B N 1
ATOM 1634 C CA . PHE B 1 79 ? 63.114 28.477 81.259 1.00 15.01 79 PHE B CA 1
ATOM 1635 C C . PHE B 1 79 ? 64.166 28.649 80.179 1.00 16.30 79 PHE B C 1
ATOM 1636 O O . PHE B 1 79 ? 63.930 28.326 79.015 1.00 17.44 79 PHE B O 1
ATOM 1644 N N . LEU B 1 80 ? 65.320 29.180 80.572 1.00 16.37 80 LEU B N 1
ATOM 1645 C CA . LEU B 1 80 ? 66.440 29.367 79.656 1.00 17.12 80 LEU B CA 1
ATOM 1646 C C . 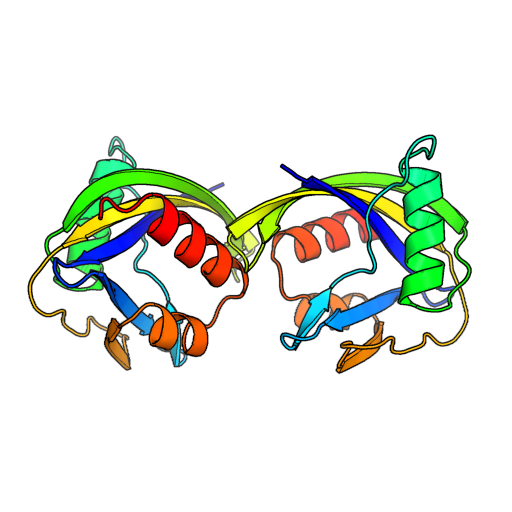LEU B 1 80 ? 67.125 28.006 79.563 1.00 17.33 80 LEU B C 1
ATOM 1647 O O . LEU B 1 80 ? 67.461 27.407 80.590 1.00 18.44 80 LEU B O 1
ATOM 1652 N N . MET B 1 81 ? 67.327 27.517 78.342 1.00 17.16 81 MET B N 1
ATOM 1653 C CA . MET B 1 81 ? 67.949 26.214 78.138 1.00 17.01 81 MET B CA 1
ATOM 1654 C C . MET B 1 81 ? 69.069 26.236 77.116 1.00 20.56 81 MET B C 1
ATOM 1655 O O . MET B 1 81 ? 69.225 27.193 76.356 1.00 18.02 81 MET B O 1
ATOM 1660 N N . ARG B 1 82 ? 69.828 25.146 77.102 1.00 20.78 82 ARG B N 1
ATOM 1661 C CA . ARG B 1 82 ? 70.921 24.963 76.163 1.00 24.19 82 ARG B CA 1
ATOM 1662 C C . ARG B 1 82 ? 70.565 23.712 75.373 1.00 23.62 82 ARG B C 1
ATOM 1663 O O . ARG B 1 82 ? 70.036 22.748 75.927 1.00 25.11 82 ARG B O 1
ATOM 1671 N N . GLY B 1 83 ? 70.843 23.725 74.077 1.00 23.76 83 GLY B N 1
ATOM 1672 C CA . GLY B 1 83 ? 70.528 22.567 73.264 1.00 25.25 83 GLY B CA 1
ATOM 1673 C C . GLY B 1 83 ? 71.296 22.588 71.963 1.00 26.26 83 GLY B C 1
ATOM 1674 O O . GLY B 1 83 ? 71.836 23.618 71.574 1.00 27.49 83 GLY B O 1
ATOM 1675 N N . GLU B 1 84 ? 71.346 21.444 71.294 1.00 28.05 84 GLU B N 1
ATOM 1676 C CA . GLU B 1 84 ? 72.050 21.327 70.025 1.00 30.33 84 GLU B CA 1
ATOM 1677 C C . GLU B 1 84 ? 71.236 20.470 69.072 1.00 30.51 84 GLU B C 1
ATOM 1678 O O . GLU B 1 84 ? 70.259 19.835 69.470 1.00 32.06 84 GLU B O 1
ATOM 1684 N N . GLY B 1 85 ? 71.643 20.455 67.809 1.00 32.02 85 GLY B N 1
ATOM 1685 C CA . GLY B 1 85 ? 70.944 19.652 66.827 1.00 32.09 85 GLY B CA 1
ATOM 1686 C C . GLY B 1 85 ? 69.874 20.392 66.055 1.00 32.27 85 GLY B C 1
ATOM 1687 O O . GLY B 1 85 ? 69.296 21.372 66.534 1.00 32.52 85 GLY B O 1
ATOM 1688 N N . ALA B 1 86 ? 69.609 19.910 64.846 1.00 32.01 86 ALA B N 1
ATOM 1689 C CA . ALA B 1 86 ? 68.604 20.507 63.981 1.00 32.06 86 ALA B CA 1
ATOM 1690 C C . ALA B 1 86 ? 67.205 20.154 64.471 1.00 31.26 86 ALA B C 1
ATOM 1691 O O . ALA B 1 86 ? 66.939 19.014 64.859 1.00 31.55 86 ALA B O 1
ATOM 1693 N N . PRO B 1 87 ? 66.288 21.133 64.463 1.00 30.63 87 PRO B N 1
ATOM 1694 C CA . PRO B 1 87 ? 64.920 20.874 64.916 1.00 31.51 87 PRO B CA 1
ATOM 1695 C C . PRO B 1 87 ? 64.077 20.144 63.875 1.00 33.75 87 PRO B C 1
ATOM 1696 O O . PRO B 1 87 ? 64.539 19.859 62.771 1.00 33.89 87 PRO B O 1
ATOM 1700 N N . ARG B 1 88 ? 62.839 19.843 64.250 1.00 36.48 88 ARG B N 1
ATOM 1701 C CA . ARG B 1 88 ? 61.885 19.166 63.380 1.00 39.70 88 ARG B CA 1
ATOM 1702 C C . ARG B 1 88 ? 60.620 20.010 63.303 1.00 40.72 88 ARG B C 1
ATOM 1703 O O . ARG B 1 88 ? 60.325 20.774 64.221 1.00 40.54 88 ARG B O 1
ATOM 1711 N N . LEU B 1 89 ? 59.877 19.874 62.210 1.00 41.76 89 LEU B N 1
ATOM 1712 C CA . LEU B 1 89 ? 58.616 20.592 62.065 1.00 44.06 89 LEU B CA 1
ATOM 1713 C C . LEU B 1 89 ? 57.497 19.606 62.362 1.00 45.64 89 LEU B C 1
ATOM 1714 O O . LEU B 1 89 ? 57.276 18.665 61.600 1.00 46.51 89 LEU B O 1
ATOM 1719 N N . GLU B 1 90 ? 56.800 19.811 63.474 1.00 46.80 90 GLU B N 1
ATOM 1720 C CA . GLU B 1 90 ? 55.704 18.927 63.847 1.00 47.28 90 GLU B CA 1
ATOM 1721 C C . GLU B 1 90 ? 54.434 19.336 63.112 1.00 47.21 90 GLU B C 1
ATOM 1722 O O . GLU B 1 90 ? 54.379 20.405 62.507 1.00 46.22 90 GLU B O 1
ATOM 1728 N N . GLU B 1 91 ? 53.417 18.481 63.161 1.00 47.07 91 GLU B N 1
ATOM 1729 C CA . GLU B 1 91 ? 52.159 18.762 62.480 1.00 46.71 91 GLU B CA 1
ATOM 1730 C C . GLU B 1 91 ? 51.616 20.158 62.742 1.00 45.05 91 GLU B C 1
ATOM 1731 O O . GLU B 1 91 ? 51.583 20.627 63.880 1.00 45.12 91 GLU B O 1
ATOM 1737 N N . GLY B 1 92 ? 51.189 20.817 61.670 1.00 42.63 92 GLY B N 1
ATOM 1738 C CA . GLY B 1 92 ? 50.648 22.156 61.793 1.00 39.67 92 GLY B CA 1
ATOM 1739 C C . GLY B 1 92 ? 51.706 23.236 61.680 1.00 36.33 92 GLY B C 1
ATOM 1740 O O . GLY B 1 92 ? 51.425 24.323 61.176 1.00 36.87 92 GLY B O 1
ATOM 1741 N N . MET B 1 93 ? 52.919 22.942 62.147 1.00 32.69 93 MET B N 1
ATOM 1742 C CA . MET B 1 93 ? 54.018 23.906 62.096 1.00 29.45 93 MET B CA 1
ATOM 1743 C C . MET B 1 93 ? 54.366 24.237 60.650 1.00 26.10 93 MET B C 1
ATOM 1744 O O . MET B 1 93 ? 54.285 23.378 59.775 1.00 24.64 93 MET B O 1
ATOM 1749 N N . THR B 1 94 ? 54.764 25.484 60.410 1.00 21.98 94 THR B N 1
ATOM 1750 C CA . THR B 1 94 ? 55.098 25.938 59.066 1.00 20.30 94 THR B CA 1
ATOM 1751 C C . THR B 1 94 ? 56.548 26.397 58.944 1.00 18.58 94 THR B C 1
ATOM 1752 O O . THR B 1 94 ? 56.962 26.915 57.904 1.00 18.98 94 THR B O 1
ATOM 1756 N N . GLY B 1 95 ? 57.315 26.204 60.010 1.00 16.62 95 GLY B N 1
ATOM 1757 C CA . GLY B 1 95 ? 58.711 26.594 59.985 1.00 15.97 95 GLY B CA 1
ATOM 1758 C C . GLY B 1 95 ? 59.412 26.275 61.289 1.00 15.18 95 GLY B C 1
ATOM 1759 O O . GLY B 1 95 ? 58.769 26.102 62.331 1.00 14.77 95 GLY B O 1
ATOM 1760 N N . ALA B 1 96 ? 60.739 26.194 61.230 1.00 14.84 96 ALA B N 1
ATOM 1761 C CA . ALA B 1 96 ? 61.542 25.921 62.413 1.00 15.85 96 ALA B CA 1
ATOM 1762 C C . ALA B 1 96 ? 63.013 26.169 62.114 1.00 14.46 96 ALA B C 1
ATOM 1763 O O . ALA B 1 96 ? 63.477 25.951 60.990 1.00 13.88 96 ALA B O 1
ATOM 1765 N N . GLY B 1 97 ? 63.752 26.645 63.108 1.00 15.04 97 GLY B N 1
ATOM 1766 C CA . GLY B 1 97 ? 65.165 26.877 62.881 1.00 15.32 97 GLY B CA 1
ATOM 1767 C C . GLY B 1 97 ? 65.894 27.563 64.010 1.00 15.76 97 GLY B C 1
ATOM 1768 O O . GLY B 1 97 ? 65.299 27.933 65.022 1.00 14.60 97 GLY B O 1
ATOM 1769 N N . TRP B 1 98 ? 67.204 27.697 63.843 1.00 15.91 98 TRP B N 1
ATOM 1770 C CA . TRP B 1 98 ? 68.036 28.383 64.816 1.00 16.19 98 TRP B CA 1
ATOM 1771 C C . TRP B 1 98 ? 68.236 29.781 64.250 1.00 16.25 98 TRP B C 1
ATOM 1772 O O . TRP B 1 98 ? 68.446 29.946 63.043 1.00 17.06 98 TRP B O 1
ATOM 1783 N N . PHE B 1 99 ? 68.174 30.783 65.119 1.00 15.80 99 PHE B N 1
ATOM 1784 C CA . PHE B 1 99 ? 68.294 32.176 64.697 1.00 15.72 99 PHE B CA 1
ATOM 1785 C C . PHE B 1 99 ? 69.206 33.021 65.579 1.00 16.06 99 PHE B C 1
ATOM 1786 O O . PHE B 1 99 ? 69.273 32.826 66.794 1.00 16.01 99 PHE B O 1
ATOM 1794 N N . SER B 1 100 ? 69.912 33.970 64.972 1.00 15.67 100 SER B N 1
ATOM 1795 C CA . SER B 1 100 ? 70.764 34.851 65.756 1.00 17.13 100 SER B CA 1
ATOM 1796 C C . SER B 1 100 ? 69.781 35.762 66.481 1.00 17.41 100 SER B C 1
ATOM 1797 O O . SER B 1 100 ? 68.636 35.908 66.051 1.00 17.34 100 SER B O 1
ATOM 1800 N N . PRO B 1 101 ? 70.208 36.381 67.588 1.00 18.32 101 PRO B N 1
ATOM 1801 C CA . PRO B 1 101 ? 69.315 37.274 68.332 1.00 19.98 101 PRO B CA 1
ATOM 1802 C C . PRO B 1 101 ? 68.759 38.379 67.434 1.00 19.16 101 PRO B C 1
ATOM 1803 O O . PRO B 1 101 ? 67.583 38.745 67.525 1.00 16.21 101 PRO B O 1
ATOM 1807 N N . GLU B 1 102 ? 69.617 38.909 66.567 1.00 19.12 102 GLU B N 1
ATOM 1808 C CA . GLU B 1 102 ? 69.210 39.963 65.647 1.00 20.51 102 GLU B CA 1
ATOM 1809 C C . GLU B 1 102 ? 68.053 39.469 64.775 1.00 19.47 102 GLU B C 1
ATOM 1810 O O . GLU B 1 102 ? 67.039 40.156 64.633 1.00 19.49 102 GLU B O 1
ATOM 1816 N N . GLU B 1 103 ? 68.203 38.273 64.208 1.00 16.64 103 GLU B N 1
ATOM 1817 C CA . GLU B 1 103 ? 67.170 37.691 63.354 1.00 16.73 103 GLU B CA 1
ATOM 1818 C C . GLU B 1 103 ? 65.896 37.406 64.146 1.00 16.88 103 GLU B C 1
ATOM 1819 O O . GLU B 1 103 ? 64.789 37.626 63.654 1.00 16.68 103 GLU B O 1
ATOM 1825 N N . ALA B 1 104 ? 66.057 36.918 65.372 1.00 15.49 104 ALA B N 1
ATOM 1826 C CA . ALA B 1 104 ? 64.904 36.618 66.221 1.00 15.91 104 ALA B CA 1
ATOM 1827 C C . ALA B 1 104 ? 64.078 37.879 66.497 1.00 17.12 104 ALA B C 1
ATOM 1828 O O . ALA B 1 104 ? 62.845 37.848 66.448 1.00 16.33 104 ALA B O 1
ATOM 1830 N N . ARG B 1 105 ? 64.758 38.985 66.794 1.00 18.03 105 ARG B N 1
ATOM 1831 C CA . ARG B 1 105 ? 64.072 40.246 67.078 1.00 20.09 105 ARG B CA 1
ATOM 1832 C C . ARG B 1 105 ? 63.181 40.695 65.927 1.00 20.87 105 ARG B C 1
ATOM 1833 O O . ARG B 1 105 ? 62.150 41.330 66.146 1.00 22.27 105 ARG B O 1
ATOM 1841 N N . ALA B 1 106 ? 63.586 40.373 64.704 1.00 21.10 106 ALA B N 1
ATOM 1842 C CA . ALA B 1 106 ? 62.832 40.762 63.519 1.00 21.75 106 ALA B CA 1
ATOM 1843 C C . ALA B 1 106 ? 61.767 39.752 63.117 1.00 22.23 106 ALA B C 1
ATOM 1844 O O . ALA B 1 106 ? 60.960 40.024 62.225 1.00 24.33 106 ALA B O 1
ATOM 1846 N N . LEU B 1 107 ? 61.759 38.593 63.767 1.00 18.43 107 LEU B N 1
ATOM 1847 C CA . LEU B 1 107 ? 60.790 37.553 63.437 1.00 17.46 107 LEU B CA 1
ATOM 1848 C C . LEU B 1 107 ? 59.700 37.251 64.456 1.00 16.32 107 LEU B C 1
ATOM 1849 O O . LEU B 1 107 ? 58.575 36.947 64.065 1.00 17.25 107 LEU B O 1
ATOM 1854 N N . LEU B 1 108 ? 60.022 37.305 65.748 1.00 17.28 108 LEU B N 1
ATOM 1855 C CA . LEU B 1 108 ? 59.028 37.000 66.779 1.00 16.15 108 LEU B CA 1
ATOM 1856 C C . LEU B 1 108 ? 57.748 37.811 66.598 1.00 17.04 108 LEU B C 1
ATOM 1857 O O . LEU B 1 108 ? 57.785 39.033 66.476 1.00 17.93 108 LEU B O 1
ATOM 1862 N N . ALA B 1 109 ? 56.615 37.118 66.598 1.00 16.20 109 ALA B N 1
ATOM 1863 C CA . ALA B 1 109 ? 55.319 37.763 66.388 1.00 16.90 109 ALA B CA 1
ATOM 1864 C C . ALA B 1 109 ? 54.723 38.543 67.554 1.00 18.14 109 ALA B C 1
ATOM 1865 O O . ALA B 1 109 ? 54.065 39.571 67.347 1.00 20.68 109 ALA B O 1
ATOM 1867 N N . PHE B 1 110 ? 54.940 38.065 68.772 1.00 16.80 110 PHE B N 1
ATOM 1868 C CA . PHE B 1 110 ? 54.338 38.702 69.942 1.00 17.49 110 PHE B CA 1
ATOM 1869 C C . PHE B 1 110 ? 55.256 39.547 70.801 1.00 18.30 110 PHE B C 1
ATOM 1870 O O . PHE B 1 110 ? 56.382 39.159 71.105 1.00 16.67 110 PHE B O 1
ATOM 1878 N N . PRO B 1 111 ? 54.770 40.724 71.221 1.00 18.41 111 PRO B N 1
ATOM 1879 C CA . PRO B 1 111 ? 55.556 41.634 72.054 1.00 18.20 111 PRO B CA 1
ATOM 1880 C C . PRO B 1 111 ? 56.060 40.997 73.345 1.00 17.70 111 PRO B C 1
ATOM 1881 O O . PRO B 1 111 ? 57.166 41.302 73.782 1.00 18.35 111 PRO B O 1
ATOM 1885 N N . GLU B 1 112 ? 55.262 40.109 73.944 1.00 18.73 112 GLU B N 1
ATOM 1886 C CA . GLU B 1 112 ? 55.664 39.451 75.189 1.00 18.95 112 GLU B CA 1
ATOM 1887 C C . GLU B 1 112 ? 56.876 38.561 74.941 1.00 17.49 112 GLU B C 1
ATOM 1888 O O . GLU B 1 112 ? 57.710 38.376 75.830 1.00 15.58 112 GLU B O 1
ATOM 1894 N N . ASP B 1 113 ? 56.963 37.994 73.740 1.00 16.33 113 ASP B N 1
ATOM 1895 C CA . ASP B 1 113 ? 58.095 37.130 73.416 1.00 16.30 113 ASP B CA 1
ATOM 1896 C C . AS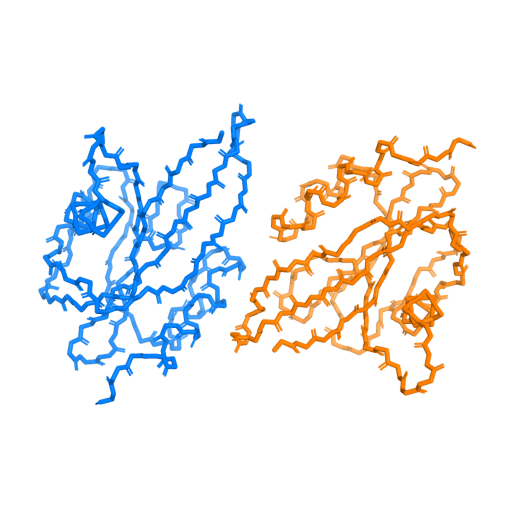P B 1 113 ? 59.354 37.943 73.126 1.00 17.74 113 ASP B C 1
ATOM 1897 O O . ASP B 1 113 ? 60.463 37.506 73.438 1.00 17.24 113 ASP B O 1
ATOM 1902 N N . LEU B 1 114 ? 59.193 39.124 72.533 1.00 17.75 114 LEU B N 1
ATOM 1903 C CA . LEU B 1 114 ? 60.348 39.977 72.260 1.00 19.95 114 LEU B CA 1
ATOM 1904 C C . LEU B 1 114 ? 60.950 40.424 73.594 1.00 19.99 114 LEU B C 1
ATOM 1905 O O . LEU B 1 114 ? 62.171 40.514 73.744 1.00 19.75 114 LEU B O 1
ATOM 1910 N N . GLY B 1 115 ? 60.087 40.696 74.569 1.00 18.78 115 GLY B N 1
ATOM 1911 C CA . GLY B 1 115 ? 60.564 41.123 75.870 1.00 17.02 115 GLY B CA 1
ATOM 1912 C C . GLY B 1 115 ? 61.297 40.002 76.573 1.00 18.13 115 GLY B C 1
ATOM 1913 O O . GLY B 1 115 ? 62.313 40.224 77.233 1.00 18.61 115 GLY B O 1
ATOM 1914 N N . LEU B 1 116 ? 60.764 38.792 76.439 1.00 16.48 116 LEU B N 1
ATOM 1915 C CA . LEU B 1 116 ? 61.359 37.610 77.043 1.00 16.97 116 LEU B CA 1
ATOM 1916 C C . LEU B 1 116 ? 62.729 37.348 76.430 1.00 17.32 116 LEU B C 1
ATOM 1917 O O . LEU B 1 116 ? 63.681 37.005 77.132 1.00 16.71 116 LEU B O 1
ATOM 1922 N N . LEU B 1 117 ? 62.827 37.502 75.113 1.00 16.14 117 LEU B N 1
ATOM 1923 C CA . LEU B 1 117 ? 64.097 37.293 74.437 1.00 17.12 117 LEU B CA 1
ATOM 1924 C C . LEU B 1 117 ? 65.161 38.226 75.012 1.00 17.61 117 LEU B C 1
ATOM 1925 O O . LEU B 1 117 ? 66.292 37.811 75.240 1.00 16.25 117 LEU B O 1
ATOM 1930 N N . GLU B 1 118 ? 64.802 39.486 75.250 1.00 18.87 118 GLU B N 1
ATOM 1931 C CA . GLU B 1 118 ? 65.776 40.435 75.788 1.00 20.27 118 GLU B CA 1
ATOM 1932 C C . GLU B 1 118 ? 66.287 40.015 77.167 1.00 20.99 118 GLU B C 1
ATOM 1933 O O . GLU B 1 118 ? 67.476 40.131 77.453 1.00 22.34 118 GLU B O 1
ATOM 1939 N N . VAL B 1 119 ? 65.395 39.531 78.026 1.00 19.71 119 VAL B N 1
ATOM 1940 C CA . VAL B 1 119 ? 65.811 39.104 79.356 1.00 19.62 119 VAL B CA 1
ATOM 1941 C C . VAL B 1 119 ? 66.678 37.854 79.254 1.00 18.94 119 VAL B C 1
ATOM 1942 O O . VAL B 1 119 ? 67.685 37.727 79.952 1.00 19.35 119 VAL B O 1
ATOM 1946 N N . ALA B 1 120 ? 66.284 36.934 78.378 1.00 19.03 120 ALA B N 1
ATOM 1947 C CA . ALA B 1 120 ? 67.036 35.695 78.192 1.00 18.84 120 ALA B CA 1
ATOM 1948 C C . ALA B 1 120 ? 68.471 35.989 77.758 1.00 20.28 120 ALA B C 1
ATOM 1949 O O . ALA B 1 120 ? 69.421 35.376 78.251 1.00 19.77 120 ALA B O 1
ATOM 1951 N N . LEU B 1 121 ? 68.623 36.923 76.826 1.00 20.55 121 LEU B N 1
ATOM 1952 C CA . LEU B 1 121 ? 69.945 37.296 76.334 1.00 22.21 121 LEU B CA 1
ATOM 1953 C C . LEU B 1 121 ? 70.810 37.897 77.440 1.00 22.71 121 LEU B C 1
ATOM 1954 O O . LEU B 1 121 ? 72.012 37.636 77.505 1.00 22.88 121 LEU B O 1
ATOM 1959 N N . GLU B 1 122 ? 70.202 38.695 78.313 1.00 22.64 122 GLU B N 1
ATOM 1960 C CA . GLU B 1 122 ? 70.943 39.318 79.406 1.00 25.02 122 GLU B CA 1
ATOM 1961 C C . GLU B 1 122 ? 71.429 38.287 80.425 1.00 25.04 122 GLU B C 1
ATOM 1962 O O . GLU B 1 122 ? 72.467 38.471 81.058 1.00 25.41 122 GLU B O 1
ATOM 1968 N N . ARG B 1 123 ? 70.687 37.193 80.569 1.00 23.89 123 ARG B N 1
ATOM 1969 C CA . ARG B 1 123 ? 71.041 36.164 81.542 1.00 24.58 123 ARG B CA 1
ATOM 1970 C C . ARG B 1 123 ? 71.794 34.967 80.982 1.00 24.62 123 ARG B C 1
ATOM 1971 O O . ARG B 1 123 ? 72.242 34.109 81.742 1.00 23.77 123 ARG B O 1
ATOM 1979 N N . LEU B 1 124 ? 71.932 34.907 79.663 1.00 25.94 124 LEU B N 1
ATOM 1980 C CA . LEU B 1 124 ? 72.621 33.793 79.022 1.00 28.36 124 LEU B CA 1
ATOM 1981 C C . LEU B 1 124 ? 74.096 33.738 79.411 1.00 31.58 124 LEU B C 1
ATOM 1982 O O . LEU B 1 124 ? 74.828 34.712 79.240 1.00 30.58 124 LEU B O 1
ATOM 1987 N N . PRO B 1 125 ? 74.546 32.592 79.949 1.00 34.02 125 PRO B N 1
ATOM 1988 C CA . PRO B 1 125 ? 75.943 32.417 80.362 1.00 36.46 125 PRO B CA 1
ATOM 1989 C C . PRO B 1 125 ? 76.832 31.961 79.205 1.00 39.07 125 PRO B C 1
ATOM 1990 O O . PRO B 1 125 ? 76.392 31.210 78.335 1.00 38.42 125 PRO B O 1
ATOM 1994 N N . LEU B 1 126 ? 78.084 32.409 79.197 1.00 42.45 126 LEU B N 1
ATOM 1995 C CA . LEU B 1 126 ? 79.013 32.007 78.147 1.00 45.58 126 LEU B CA 1
ATOM 1996 C C . LEU B 1 126 ? 79.562 30.612 78.427 1.00 47.21 126 LEU B C 1
ATOM 1997 O O . LEU B 1 126 ? 79.332 30.100 79.544 1.00 48.62 126 LEU B O 1
#

Foldseek 3Di:
DFEKAFEFEAEPVRWTKWFQALVRAIDTFMGGADPPGDSQRRHQVRCCVQWVWGKHFDAWQAWDWDADPVRRIYIYTYTYIYTDDGTDHDPRIDDIGTGHLVRCCVGHDDPVVNVVSVSSSVPPDD/DAEKEAEFEAEPVRWTKWFQALVRAIAGFMGHADPPDDSVRRHQVRCCVAWVWRKDFDAWAAWFWDQDPVRRIYTYTYTYIYTDDGTDHDPRIDDIDTGHLVVCCVGHDDPSRNVSSVRSVVPDDD

Radius of gyration: 19.89 Å; Cα contacts (8 Å, |Δi|>4): 586; chains: 2; bounding box: 55×50×35 Å

Nearest PDB structures (foldseek):
  1vcd-assembly1_A  TM=1.008E+00  e=8.133E-27  Thermus thermophilus HB8
  1vc9-assembly2_B  TM=9.751E-01  e=8.730E-24  Thermus thermophilus HB8
  1sz3-assembly1_B  TM=8.721E-01  e=1.078E-09  Deinococcus radiodurans
  1soi-assembly1_A-2  TM=8.563E-01  e=1.078E-09  Deinococcus radiodurans
  2b06-assembly1_A-2  TM=7.939E-01  e=2.052E-07  Streptococcus pneumoniae

Solvent-accessible surface area: 12901 Å² total; per-residue (Å²): 115,91,71,0,0,0,0,0,0,0,4,84,148,66,52,0,0,0,3,83,31,182,120,21,91,39,22,3,2,75,12,100,36,91,141,93,35,49,35,79,103,0,0,57,50,16,0,99,83,57,0,15,2,166,13,112,42,59,75,85,16,42,64,24,170,60,95,33,152,183,55,55,109,24,22,0,44,14,9,0,0,67,4,92,48,86,29,130,97,51,174,42,44,65,10,25,12,51,34,38,28,132,90,0,109,91,65,18,38,87,18,36,10,13,0,0,0,31,8,0,24,128,107,4,73,213,116,74,72,0,0,0,0,0,0,0,10,79,157,125,39,0,0,0,4,81,34,164,101,21,32,38,20,2,2,57,9,91,35,88,141,90,31,64,49,76,96,0,0,48,49,16,0,97,85,51,0,27,2,167,10,135,41,69,44,85,18,73,59,8,126,45,25,26,32,160,11,60,69,13,39,0,43,8,20,0,0,63,5,99,48,89,28,150,99,52,173,29,43,45,10,27,13,52,34,37,35,139,88,0,108,89,66,13,24,24,26,46,14,60,32,0,0,65,35,0,41,145,112,27,58,196

CATH classification: 3.90.79.10

GO terms:
  GO:0016818 hydrolase activity, acting on acid anhydrides, in phosphorus-containing anhydrides (F, IDA)

B-factor: mean 25.06, std 9.73, range [12.18, 62.16]

Organism: Thermus thermophilus (NCBI:txid274)

Secondary structure (DSSP, 8-state):
-EEEEEEEEE-TTS-EEEEE-TTS-EE--EEPPPTT--HHHHHHHHHHHHH--EEEEEEEEEEEEEE-TTS-EEEEEEEEEEEES-----TT--EEEEE-HHHHHHHB-SHHHHHHHHHHHHHS--/-EEEEEEEEE-TT--EEEEE-TTS-EE--EE-PPTT--HHHHHHHHHHHHH----EEEEEEEEEEEE-TTS-EEEEEEEEEE--S-----TT--EEEEE-HHHHHHHB--HHHHHHHHHHHHH---